Protein AF-A0A2T2VIZ7-F1 (afdb_monomer)

Secondary structure (DSSP, 8-state):
---GGGTTTHHHHHHHHHHHHHHH--SPPEEEEESTTSSHHHHHHHHHTSTTEEE-SS---TTSSEEE-TT--EEETTHHHHHHHHHHS---TT--EEEEE-GGGGG-HHHHHHHTTT--EEEEEE--HHHHHT-EETTEEEEESS-HHHHHHHHHHHHHHHTS-----S-HHHHHHHTT----S--SSTTTT---EEEEEE-PPPPTT-----TT---

Radius of gyration: 18.06 Å; Cα contacts (8 Å, |Δi|>4): 328; chains: 1; bounding box: 39×49×45 Å

Nearest PDB structures (foldseek):
  3t61-assembly1_B  TM=5.349E-01  e=2.678E-01  Sinorhizobium meliloti 1021
  3j96-assembly1_F  TM=3.221E-01  e=5.234E-02  Cricetulus griseus
  1e6c-assembly2_B  TM=4.510E-01  e=5.017E-01  Dickeya chrysanthemi
  3kyc-assembly1_A  TM=2.640E-01  e=7.785E-01  Homo sapiens
  6oa9-assembly1_C  TM=2.560E-01  e=6.449E-01  Saccharomyces cerevisiae

Structure (mmCIF, N/CA/C/O backbone):
data_AF-A0A2T2VIZ7-F1
#
_entry.id   AF-A0A2T2VIZ7-F1
#
loop_
_atom_site.group_PDB
_atom_site.id
_atom_site.type_symbol
_atom_site.label_atom_id
_atom_site.label_alt_id
_atom_site.label_comp_id
_atom_site.label_asym_id
_atom_site.label_entity_id
_atom_site.label_seq_id
_atom_site.pdbx_PDB_ins_code
_atom_site.Cartn_x
_atom_site.Cartn_y
_atom_site.Cartn_z
_atom_site.occupancy
_atom_site.B_iso_or_equiv
_atom_site.auth_seq_id
_atom_site.auth_comp_id
_atom_site.auth_asym_id
_atom_site.auth_atom_id
_atom_site.pdbx_PDB_model_num
ATOM 1 N N . MET A 1 1 ? 7.438 18.498 -0.704 1.00 41.41 1 MET A N 1
ATOM 2 C CA . MET A 1 1 ? 7.174 18.970 0.674 1.00 41.41 1 MET A CA 1
ATOM 3 C C . MET A 1 1 ? 5.695 18.794 0.991 1.00 41.41 1 MET A C 1
ATOM 5 O O . MET A 1 1 ? 4.892 18.870 0.068 1.00 41.41 1 MET A O 1
ATOM 9 N N . LEU A 1 2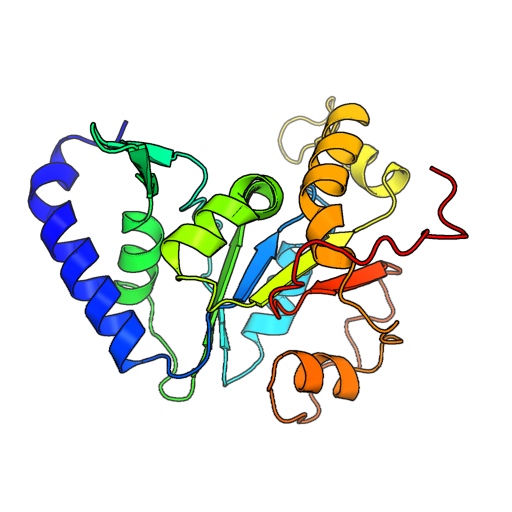 ? 5.326 18.519 2.248 1.00 55.56 2 LEU A N 1
ATOM 10 C CA . LEU A 1 2 ? 3.934 18.673 2.693 1.00 55.56 2 LEU A CA 1
ATOM 11 C C . LEU A 1 2 ? 3.575 20.158 2.563 1.00 55.56 2 LEU A C 1
ATOM 13 O O . LEU A 1 2 ? 4.373 21.004 2.964 1.00 55.56 2 LEU A O 1
ATOM 17 N N . LYS A 1 3 ? 2.431 20.480 1.951 1.00 63.69 3 LYS A N 1
ATOM 18 C CA . LYS A 1 3 ? 2.005 21.876 1.791 1.00 63.69 3 LYS A CA 1
ATOM 19 C C . LYS A 1 3 ? 1.816 22.496 3.184 1.00 63.69 3 LYS A C 1
ATOM 21 O O . LYS A 1 3 ? 1.246 21.841 4.056 1.00 63.69 3 LYS A O 1
ATOM 26 N N . ALA A 1 4 ? 2.310 23.719 3.392 1.00 62.53 4 ALA A N 1
ATOM 27 C CA . ALA A 1 4 ? 2.417 24.352 4.713 1.00 62.53 4 ALA A CA 1
ATOM 28 C C . ALA A 1 4 ? 1.096 24.347 5.507 1.00 62.53 4 ALA A C 1
ATOM 30 O O . ALA A 1 4 ? 1.106 24.070 6.701 1.00 62.53 4 ALA A O 1
ATOM 31 N N . TYR A 1 5 ? -0.039 24.505 4.821 1.00 65.94 5 TYR A N 1
ATOM 32 C CA . TYR A 1 5 ? -1.375 24.509 5.423 1.00 65.94 5 TYR A CA 1
ATOM 33 C C . TYR A 1 5 ? -1.809 23.182 6.066 1.00 65.94 5 TYR A C 1
ATOM 35 O O . TYR A 1 5 ? -2.719 23.173 6.886 1.00 65.94 5 TYR A O 1
ATOM 43 N N . LYS A 1 6 ? -1.197 22.042 5.709 1.00 63.22 6 LYS A N 1
ATOM 44 C CA . LYS A 1 6 ? -1.560 20.746 6.309 1.00 63.22 6 LYS A CA 1
ATOM 45 C C . LYS A 1 6 ? -0.887 20.513 7.656 1.00 63.22 6 LYS A C 1
ATOM 47 O O . LYS A 1 6 ? -1.424 19.760 8.458 1.00 63.22 6 LYS A O 1
ATOM 52 N N . LYS A 1 7 ? 0.263 21.151 7.908 1.00 69.69 7 LYS A N 1
ATOM 53 C CA . LYS A 1 7 ? 1.096 20.916 9.097 1.00 69.69 7 LYS A CA 1
ATOM 54 C C . LYS A 1 7 ? 0.336 20.941 10.434 1.00 69.69 7 LYS A C 1
ATOM 56 O O . LYS A 1 7 ? 0.536 19.995 11.189 1.00 69.69 7 LYS A O 1
ATOM 61 N N . PRO A 1 8 ? -0.545 21.919 10.721 1.00 76.19 8 PRO A N 1
ATOM 62 C CA . PRO A 1 8 ? -1.248 21.949 12.006 1.00 76.19 8 PRO A CA 1
ATOM 63 C C . PRO A 1 8 ? -2.279 20.819 12.165 1.00 76.19 8 PRO A C 1
ATOM 65 O O . PRO A 1 8 ? -2.510 20.350 13.273 1.00 76.19 8 PRO A O 1
ATOM 68 N N . PHE A 1 9 ? -2.864 20.329 11.069 1.00 80.44 9 PHE A N 1
ATOM 69 C CA . PHE A 1 9 ? -3.905 19.294 11.108 1.00 80.44 9 PHE A CA 1
ATOM 70 C C . PHE A 1 9 ? -3.362 17.866 10.993 1.00 80.44 9 PHE A C 1
ATOM 72 O O . PHE A 1 9 ? -4.069 16.919 11.325 1.00 80.44 9 PHE A O 1
ATOM 79 N N . LEU A 1 10 ? -2.114 17.688 10.551 1.00 82.06 10 LEU A N 1
ATOM 80 C CA . LEU A 1 10 ? -1.464 16.377 10.440 1.00 82.06 10 LEU A CA 1
ATOM 81 C C . LEU A 1 10 ? -1.571 15.507 11.702 1.00 82.06 10 LEU A C 1
ATOM 83 O O . LEU A 1 10 ? -1.993 14.360 11.556 1.00 82.06 10 LEU A O 1
ATOM 87 N N . PRO A 1 11 ? -1.245 15.986 12.920 1.00 86.69 11 PRO A N 1
ATOM 88 C CA . PRO A 1 11 ? -1.352 15.145 14.113 1.00 86.69 11 PRO A CA 1
ATOM 89 C C . PRO A 1 11 ? -2.796 14.701 14.373 1.00 86.69 11 PRO A C 1
ATOM 91 O O . PRO A 1 11 ? -3.028 13.560 14.768 1.00 86.69 11 PRO A O 1
ATOM 94 N N . LEU A 1 12 ? -3.776 15.564 14.082 1.00 89.25 12 LEU A N 1
ATOM 95 C CA . LEU A 1 12 ? -5.192 15.236 14.217 1.00 89.25 12 LEU A CA 1
ATOM 96 C C . LEU A 1 12 ? -5.615 14.168 13.200 1.00 89.25 12 LEU A C 1
ATOM 98 O O . LEU A 1 12 ? -6.246 13.185 13.579 1.00 89.25 12 LEU A O 1
ATOM 102 N N . ILE A 1 13 ? -5.214 14.325 11.933 1.00 89.44 13 ILE A N 1
ATOM 103 C CA . ILE A 1 13 ? -5.489 13.365 10.852 1.00 89.44 13 ILE A CA 1
ATOM 104 C C . ILE A 1 13 ? -4.892 11.999 11.185 1.00 89.44 13 ILE A C 1
ATOM 106 O O . ILE A 1 13 ? -5.572 10.987 11.043 1.00 89.44 13 ILE A O 1
ATOM 110 N N . VAL A 1 14 ? -3.639 11.962 11.645 1.00 90.44 14 VAL A N 1
ATOM 111 C CA . VAL A 1 14 ? -2.963 10.713 12.018 1.00 90.44 14 VAL A CA 1
ATOM 112 C C . VAL A 1 14 ? -3.668 10.057 13.203 1.00 90.44 14 VAL A C 1
ATOM 114 O O . VAL A 1 14 ? -3.984 8.872 13.140 1.00 90.44 14 VAL A O 1
ATOM 117 N N . LYS A 1 15 ? -3.991 10.824 14.251 1.00 92.56 15 LYS A N 1
ATOM 118 C CA . LYS A 1 15 ? -4.695 10.310 15.434 1.00 92.56 15 LYS A CA 1
ATOM 119 C C . LYS A 1 15 ? -6.077 9.755 15.082 1.00 92.56 15 LYS A C 1
ATOM 121 O O . LYS A 1 15 ? -6.437 8.668 15.525 1.00 92.56 15 LYS A O 1
ATOM 126 N N . TRP A 1 16 ? -6.855 10.491 14.292 1.00 91.88 16 TRP A N 1
ATOM 127 C CA . TRP A 1 16 ? -8.199 10.076 13.894 1.00 91.88 16 TRP A CA 1
ATOM 128 C C . TRP A 1 16 ? -8.164 8.894 12.935 1.00 91.88 16 TRP A C 1
ATOM 130 O O . TRP A 1 16 ? -8.894 7.932 13.145 1.00 91.88 16 TRP A O 1
ATOM 140 N N . GLY A 1 17 ? -7.298 8.921 11.924 1.00 92.56 17 GLY A N 1
ATOM 141 C CA . GLY A 1 17 ? -7.196 7.823 10.972 1.00 92.56 17 GLY A CA 1
ATOM 142 C C . GLY A 1 17 ? -6.679 6.539 11.609 1.00 92.56 17 GLY A C 1
ATOM 143 O O . GLY A 1 17 ? -7.211 5.480 11.302 1.00 92.56 17 GLY A O 1
ATOM 144 N N . SER A 1 18 ? -5.731 6.625 12.547 1.00 92.56 18 SER A N 1
ATOM 145 C CA . SER A 1 18 ? -5.280 5.462 13.322 1.00 92.56 18 SER A CA 1
ATOM 146 C C . SER A 1 18 ? -6.410 4.887 14.182 1.00 92.56 18 SER A C 1
ATOM 148 O O . SER A 1 18 ? -6.594 3.673 14.232 1.00 92.56 18 SER A O 1
ATOM 150 N N . LYS A 1 19 ? -7.246 5.746 14.784 1.00 93.19 19 LYS A N 1
ATOM 151 C CA . LYS A 1 19 ? -8.450 5.305 15.504 1.00 93.19 19 LYS A CA 1
ATOM 152 C C . LYS A 1 19 ? -9.470 4.639 14.573 1.00 93.19 19 LYS A C 1
ATOM 154 O O . LYS A 1 19 ? -10.072 3.642 14.954 1.00 93.19 19 LYS A O 1
ATOM 159 N N . VAL A 1 20 ? -9.669 5.172 13.366 1.00 92.62 20 VAL A N 1
ATOM 160 C CA . VAL A 1 20 ? -10.542 4.555 12.354 1.00 92.62 20 VAL A CA 1
ATOM 161 C C . VAL A 1 20 ? -9.996 3.193 11.937 1.00 92.62 20 VAL A C 1
ATOM 163 O O . VAL A 1 20 ? -10.761 2.237 11.914 1.00 92.62 20 VAL A O 1
ATOM 166 N N . GLU A 1 21 ? -8.695 3.083 11.659 1.00 93.75 21 GLU A N 1
ATOM 167 C CA . GLU A 1 21 ? -8.056 1.813 11.300 1.00 93.75 21 GLU A CA 1
ATOM 168 C C . GLU A 1 21 ? -8.266 0.759 12.394 1.00 93.75 21 GLU A C 1
ATOM 170 O O . GLU A 1 21 ? -8.773 -0.321 12.103 1.00 93.75 21 GLU A O 1
ATOM 175 N N . ALA A 1 22 ? -7.966 1.109 13.650 1.00 90.88 22 ALA A N 1
ATOM 176 C CA . ALA A 1 22 ? -8.087 0.208 14.795 1.00 90.88 22 ALA A CA 1
ATOM 177 C C . ALA A 1 22 ? -9.534 -0.215 15.099 1.00 90.88 22 ALA A C 1
ATOM 179 O O . ALA A 1 22 ? -9.763 -1.327 15.566 1.00 90.88 22 ALA A O 1
ATOM 180 N N . ASN A 1 23 ? -10.511 0.662 14.849 1.00 91.31 23 ASN A N 1
ATOM 181 C CA . ASN A 1 23 ? -11.919 0.370 15.118 1.00 91.31 23 ASN A CA 1
ATOM 182 C C . ASN A 1 23 ? -12.602 -0.396 13.979 1.00 91.31 23 ASN A C 1
ATOM 184 O O . ASN A 1 23 ? -13.520 -1.168 14.244 1.00 91.31 23 ASN A O 1
ATOM 188 N N . GLN A 1 24 ? -12.221 -0.137 12.724 1.00 91.00 24 GLN A N 1
ATOM 189 C CA . GLN A 1 24 ? -12.885 -0.729 11.559 1.00 91.00 24 GLN A CA 1
ATOM 190 C C . GLN A 1 24 ? -12.266 -2.066 11.150 1.00 91.00 24 GLN A C 1
ATOM 192 O O . GLN A 1 24 ? -12.989 -2.973 10.742 1.00 91.00 24 GLN A O 1
ATOM 197 N N . PHE A 1 25 ? -10.942 -2.210 11.246 1.00 93.12 25 PHE A N 1
ATOM 198 C CA . PHE A 1 25 ? -10.241 -3.378 10.722 1.00 93.12 25 PHE A CA 1
ATOM 199 C C . PHE A 1 25 ? -9.708 -4.252 11.854 1.00 93.12 25 PHE A C 1
ATOM 201 O O . PHE A 1 25 ? -8.852 -3.840 12.630 1.00 93.12 25 PHE A O 1
ATOM 208 N N . CYS A 1 26 ? -10.200 -5.487 11.927 1.00 90.69 26 CYS A N 1
ATOM 209 C CA . CYS A 1 26 ? -9.736 -6.483 12.892 1.00 90.69 26 CYS A CA 1
ATOM 210 C C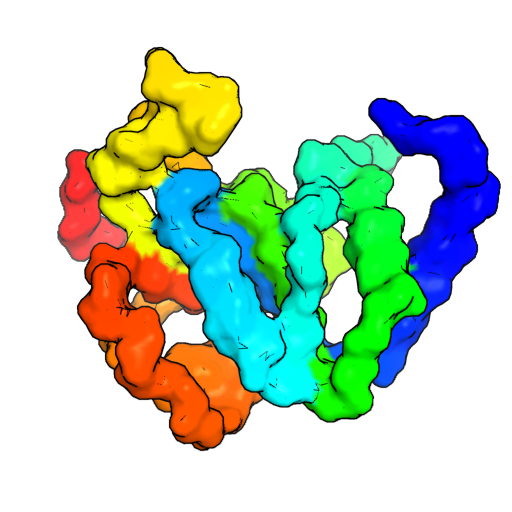 . CYS A 1 26 ? -8.657 -7.413 12.322 1.00 90.69 26 CYS A C 1
ATOM 212 O O . CYS A 1 26 ? -7.941 -8.063 13.083 1.00 90.69 26 CYS A O 1
ATOM 214 N N . ASP A 1 27 ? -8.527 -7.479 10.995 1.00 91.00 27 ASP A N 1
ATOM 215 C CA . ASP A 1 27 ? -7.558 -8.334 10.326 1.00 91.00 27 ASP A CA 1
ATOM 216 C C . ASP A 1 27 ? -6.315 -7.534 9.880 1.00 91.00 27 ASP A C 1
ATOM 218 O O . ASP A 1 27 ? -6.428 -6.352 9.542 1.00 91.00 27 ASP A O 1
ATOM 222 N N . PRO A 1 28 ? -5.125 -8.164 9.789 1.00 89.56 28 PRO A N 1
ATOM 223 C CA . PRO A 1 28 ? -3.893 -7.461 9.426 1.00 89.56 28 PRO A CA 1
ATOM 224 C C . PRO A 1 28 ? -3.985 -6.787 8.045 1.00 89.56 28 PRO A C 1
ATOM 226 O O . PRO A 1 28 ? -4.486 -7.413 7.102 1.00 89.56 28 PRO A O 1
ATOM 229 N N . PRO A 1 29 ? -3.463 -5.566 7.859 1.00 93.94 29 PRO A N 1
ATOM 230 C CA . PRO A 1 29 ? -3.517 -4.884 6.572 1.00 93.94 29 PRO A CA 1
ATOM 231 C C . PRO A 1 29 ? -2.757 -5.654 5.486 1.00 93.94 29 PRO A C 1
ATOM 233 O O . PRO A 1 29 ? -1.773 -6.352 5.750 1.00 93.94 29 PRO A O 1
ATOM 236 N N . VAL A 1 30 ? -3.220 -5.523 4.245 1.00 93.38 30 VAL A N 1
ATOM 237 C CA . VAL A 1 30 ? -2.578 -6.074 3.047 1.00 93.38 30 VAL A CA 1
ATOM 238 C C . VAL A 1 30 ? -1.912 -4.956 2.265 1.00 93.38 30 VAL A C 1
ATOM 240 O O . VAL A 1 30 ? -2.566 -4.010 1.827 1.00 93.38 30 VAL A O 1
ATOM 243 N N . PHE A 1 31 ? -0.622 -5.118 2.005 1.00 94.44 31 PHE A N 1
ATOM 244 C CA . PHE A 1 31 ? 0.128 -4.254 1.107 1.00 94.44 31 PHE A CA 1
ATOM 245 C C . PHE A 1 31 ? 0.415 -4.984 -0.195 1.00 94.44 31 PHE A C 1
ATOM 247 O O . PHE A 1 31 ? 0.904 -6.114 -0.204 1.00 94.44 31 PHE A O 1
ATOM 254 N N . ILE A 1 32 ? 0.112 -4.329 -1.309 1.00 93.38 32 ILE A N 1
ATOM 255 C CA . ILE A 1 32 ? 0.446 -4.820 -2.643 1.00 93.38 32 ILE A CA 1
ATOM 256 C C . ILE A 1 32 ? 1.642 -4.026 -3.147 1.00 93.38 32 ILE A C 1
ATOM 258 O O . ILE A 1 32 ? 1.601 -2.791 -3.173 1.00 93.38 32 ILE A O 1
ATOM 262 N N . GLY A 1 33 ? 2.676 -4.732 -3.594 1.00 93.19 33 GLY A N 1
ATOM 263 C CA . GLY A 1 33 ? 3.859 -4.147 -4.212 1.00 93.19 33 GLY A CA 1
ATOM 264 C C . GLY A 1 33 ? 4.379 -4.989 -5.371 1.00 93.19 33 GLY A C 1
ATOM 265 O O . GLY A 1 33 ? 3.919 -6.101 -5.627 1.00 93.19 33 GLY A O 1
ATOM 266 N N . GLY A 1 34 ? 5.334 -4.430 -6.100 1.00 91.44 34 GLY A N 1
ATOM 267 C CA . GLY A 1 34 ? 6.023 -5.083 -7.207 1.00 91.44 34 GLY A CA 1
ATOM 268 C C . GLY A 1 34 ? 6.528 -4.048 -8.198 1.00 91.44 34 GLY A C 1
ATOM 269 O O . GLY A 1 34 ? 6.431 -2.840 -7.967 1.00 91.44 34 GLY A O 1
ATOM 270 N N . CYS A 1 35 ? 7.025 -4.493 -9.345 1.00 91.81 35 CYS A N 1
ATOM 271 C CA . CYS A 1 35 ? 7.407 -3.540 -10.377 1.00 91.81 35 CYS A CA 1
ATOM 272 C C . CYS A 1 35 ? 6.161 -2.872 -10.988 1.00 91.81 35 CYS A C 1
ATOM 274 O O . CYS A 1 35 ? 5.125 -3.514 -11.208 1.00 91.81 35 CYS A O 1
ATOM 276 N N . GLY A 1 36 ? 6.254 -1.575 -11.294 1.00 88.38 36 GLY A N 1
ATOM 277 C CA . GLY A 1 36 ? 5.212 -0.879 -12.049 1.00 88.38 36 GLY A CA 1
ATOM 278 C C . GLY A 1 36 ? 4.888 -1.619 -13.353 1.00 88.38 36 GLY A C 1
ATOM 279 O O . GLY A 1 36 ? 5.764 -2.231 -13.947 1.00 88.38 36 GLY A O 1
ATOM 280 N N . ARG A 1 37 ? 3.627 -1.563 -13.804 1.00 88.38 37 ARG A N 1
ATOM 281 C CA . ARG A 1 37 ? 3.126 -2.263 -15.015 1.00 88.38 37 ARG A CA 1
ATOM 282 C C . ARG A 1 37 ? 3.020 -3.793 -14.915 1.00 88.38 37 ARG A C 1
ATOM 284 O O . ARG A 1 37 ? 2.550 -4.423 -15.855 1.00 88.38 37 ARG A O 1
ATOM 291 N N . SER A 1 38 ? 3.294 -4.381 -13.752 1.00 87.31 38 SER A N 1
ATOM 292 C CA . SER A 1 38 ? 3.107 -5.826 -13.518 1.00 87.31 38 SER A CA 1
ATOM 293 C C . SER A 1 38 ? 1.649 -6.253 -13.283 1.00 87.31 38 SER A C 1
ATOM 295 O O . SER A 1 38 ? 1.398 -7.424 -13.041 1.00 87.31 38 SER A O 1
ATOM 297 N N . GLY A 1 39 ? 0.677 -5.332 -13.345 1.00 86.56 39 GLY A N 1
ATOM 298 C CA . GLY A 1 39 ? -0.745 -5.629 -13.098 1.00 86.56 39 GLY A CA 1
ATOM 299 C C . GLY A 1 39 ? -1.234 -5.328 -11.675 1.00 86.56 39 GLY A C 1
ATOM 300 O O . GLY A 1 39 ? -2.289 -5.808 -11.273 1.00 86.56 39 GLY A O 1
ATOM 301 N N . THR A 1 40 ? -0.511 -4.506 -10.908 1.00 89.25 40 THR A N 1
ATOM 302 C CA . THR A 1 40 ? -0.876 -4.149 -9.522 1.00 89.25 40 THR A CA 1
ATOM 303 C C . THR A 1 40 ? -2.268 -3.505 -9.404 1.00 89.25 40 THR A C 1
ATOM 305 O O . THR A 1 40 ? -2.985 -3.759 -8.443 1.00 89.25 40 THR A O 1
ATOM 308 N N . THR A 1 41 ? -2.686 -2.693 -10.381 1.00 90.25 41 THR A N 1
ATOM 309 C CA . THR A 1 41 ? -4.028 -2.078 -10.411 1.00 90.25 41 THR A CA 1
ATOM 310 C C . THR A 1 41 ? -5.133 -3.089 -10.721 1.00 90.25 41 THR A C 1
ATOM 312 O O . THR A 1 41 ? -6.203 -3.015 -10.123 1.00 90.25 41 THR A O 1
ATOM 315 N N . LEU A 1 42 ? -4.874 -4.057 -11.609 1.00 90.12 42 LEU A N 1
ATOM 316 C CA . LEU A 1 42 ? -5.821 -5.141 -11.885 1.00 90.12 42 LEU A CA 1
ATOM 317 C C . LEU A 1 42 ? -6.040 -5.981 -10.623 1.00 90.12 42 LEU A C 1
ATOM 319 O O . LEU A 1 42 ? -7.176 -6.236 -10.238 1.00 90.12 42 LEU A O 1
ATOM 323 N N . LEU A 1 43 ? -4.952 -6.331 -9.934 1.00 88.12 43 LEU A N 1
ATOM 324 C CA . LEU A 1 43 ? -5.017 -7.057 -8.670 1.00 88.12 43 LEU A CA 1
ATOM 325 C C . LEU A 1 43 ? -5.801 -6.288 -7.596 1.00 88.12 43 LEU A C 1
ATOM 327 O O . LEU A 1 43 ? -6.655 -6.870 -6.931 1.00 88.12 43 LEU A O 1
ATOM 331 N N . LEU A 1 44 ? -5.553 -4.980 -7.460 1.00 91.19 44 LEU A N 1
ATOM 332 C CA . LEU A 1 44 ? -6.325 -4.124 -6.557 1.00 91.19 44 LEU A CA 1
ATOM 333 C C . LEU A 1 44 ? -7.822 -4.153 -6.898 1.00 91.19 44 LEU A C 1
ATOM 335 O O . LEU A 1 44 ? -8.635 -4.253 -5.989 1.00 91.19 44 LEU A O 1
ATOM 339 N N . SER A 1 45 ? -8.175 -4.117 -8.187 1.00 91.19 45 SER A N 1
ATOM 340 C CA . SER A 1 45 ? -9.573 -4.133 -8.652 1.00 91.19 45 SER A CA 1
ATOM 341 C C . SER A 1 45 ? -10.282 -5.454 -8.326 1.00 91.19 45 SER A C 1
ATOM 343 O O . SER A 1 45 ? -11.461 -5.471 -7.980 1.00 91.19 45 SER A O 1
ATOM 345 N N . ILE A 1 46 ? -9.559 -6.576 -8.397 1.00 89.50 46 ILE A N 1
ATOM 346 C CA . ILE A 1 46 ? -10.078 -7.890 -7.990 1.00 89.50 46 ILE A CA 1
ATOM 347 C C . ILE A 1 46 ? -10.303 -7.926 -6.472 1.00 89.50 46 ILE A C 1
ATOM 349 O O . ILE A 1 46 ? -11.335 -8.406 -6.008 1.00 89.50 46 ILE A O 1
ATOM 353 N N . LEU A 1 47 ? -9.352 -7.406 -5.692 1.00 88.81 47 LEU A N 1
ATOM 354 C CA . LEU A 1 47 ? -9.450 -7.364 -4.231 1.00 88.81 47 LEU A CA 1
ATOM 355 C C . LEU A 1 47 ? -10.539 -6.410 -3.738 1.00 88.81 47 LEU A C 1
ATOM 357 O O . LEU A 1 47 ? -11.236 -6.742 -2.784 1.00 88.81 47 LEU A O 1
ATOM 361 N N . SER A 1 48 ? -10.730 -5.268 -4.401 1.00 91.06 48 SER A N 1
ATOM 362 C CA . SER A 1 48 ? -11.760 -4.287 -4.039 1.00 91.06 48 SER A CA 1
ATOM 363 C C . SER A 1 48 ? -13.184 -4.802 -4.236 1.00 91.06 48 SER A C 1
ATOM 365 O O . SER A 1 48 ? -14.108 -4.270 -3.636 1.00 91.06 48 SER A O 1
ATOM 367 N N . ALA A 1 49 ? -13.379 -5.831 -5.068 1.00 91.19 49 ALA A N 1
ATOM 368 C CA . ALA A 1 49 ? -14.678 -6.482 -5.224 1.00 91.19 49 ALA A CA 1
ATOM 369 C C . ALA A 1 49 ? -15.055 -7.349 -4.006 1.00 91.19 49 ALA A C 1
ATOM 371 O O . ALA A 1 49 ? -16.202 -7.776 -3.877 1.00 91.19 49 ALA A O 1
ATOM 372 N N . HIS A 1 50 ? -14.103 -7.641 -3.115 1.00 89.50 50 HIS A N 1
ATOM 373 C CA . HIS A 1 50 ? -14.352 -8.466 -1.945 1.00 89.50 50 HIS A CA 1
ATOM 374 C C . HIS A 1 50 ? -14.929 -7.638 -0.789 1.00 89.50 50 HIS A C 1
ATOM 376 O O . HIS A 1 50 ? -14.282 -6.726 -0.287 1.00 89.50 50 HIS A O 1
ATOM 382 N N . LYS A 1 51 ? -16.111 -8.023 -0.294 1.00 90.62 51 LYS A N 1
ATOM 383 C CA . LYS A 1 51 ? -16.842 -7.317 0.778 1.00 90.62 51 LYS A CA 1
ATOM 384 C C . LYS A 1 51 ? -16.056 -7.108 2.084 1.00 90.62 51 LYS A C 1
ATOM 386 O O . LYS A 1 51 ? -16.267 -6.113 2.768 1.00 90.62 51 LYS A O 1
ATOM 391 N N . ASP A 1 52 ? -15.144 -8.026 2.407 1.00 92.12 52 ASP A N 1
ATOM 392 C CA . ASP A 1 52 ? -14.349 -7.968 3.6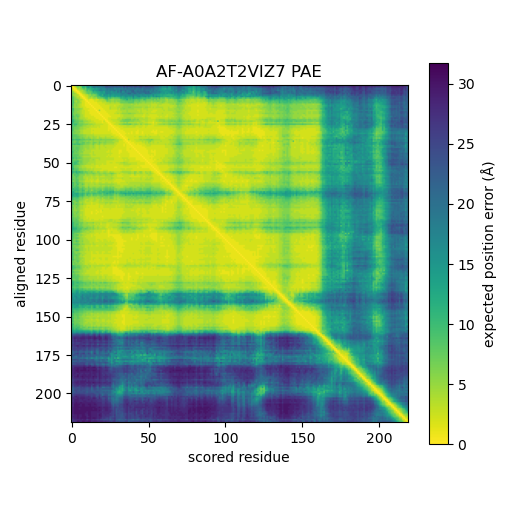42 1.00 92.12 52 ASP A CA 1
ATOM 393 C C . ASP A 1 52 ? -13.079 -7.104 3.492 1.00 92.12 52 ASP A C 1
ATOM 395 O O . ASP A 1 52 ? -12.340 -6.934 4.463 1.00 92.12 52 ASP A O 1
ATOM 399 N N . ILE A 1 53 ? -12.797 -6.565 2.298 1.00 92.38 53 ILE A N 1
ATOM 400 C CA . ILE A 1 53 ? -11.585 -5.789 2.018 1.00 92.38 53 ILE A CA 1
ATOM 401 C C . ILE A 1 53 ? -11.954 -4.361 1.640 1.00 92.38 53 ILE A C 1
ATOM 403 O O . ILE A 1 53 ? -12.643 -4.113 0.654 1.00 92.38 53 ILE A O 1
ATOM 407 N N . PHE A 1 54 ? -11.401 -3.407 2.376 1.00 95.69 54 PHE A N 1
ATOM 408 C CA . PHE A 1 54 ? -11.382 -2.019 1.953 1.00 95.69 54 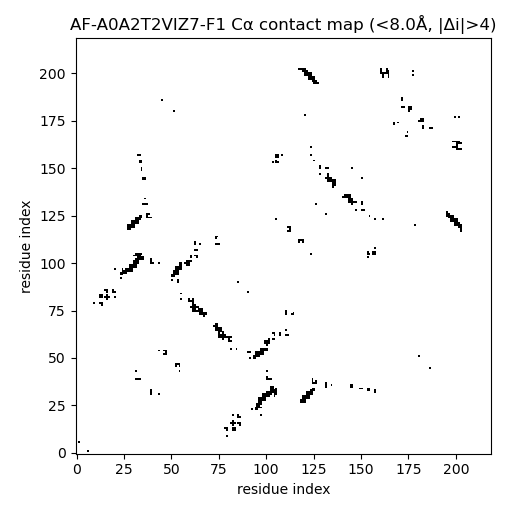PHE A CA 1
ATOM 409 C C . PHE A 1 54 ? -10.085 -1.736 1.192 1.00 95.69 54 PHE A C 1
ATOM 411 O O . PHE A 1 54 ? -9.006 -1.661 1.777 1.00 95.69 54 PHE A O 1
ATOM 418 N N . ALA A 1 55 ? -10.191 -1.589 -0.125 1.00 94.81 55 ALA A N 1
ATOM 419 C CA . ALA A 1 55 ? -9.075 -1.242 -0.993 1.00 94.81 55 ALA A CA 1
ATOM 420 C C . ALA A 1 55 ? -8.965 0.280 -1.157 1.00 94.81 55 ALA A C 1
ATOM 422 O O . ALA A 1 55 ? -9.883 0.928 -1.661 1.00 94.81 55 ALA A O 1
ATOM 423 N N . CYS A 1 56 ? -7.821 0.854 -0.783 1.00 94.00 56 CYS A N 1
ATOM 424 C CA . CYS A 1 56 ? -7.546 2.271 -0.991 1.00 94.00 56 CYS A CA 1
ATOM 425 C C . CYS A 1 56 ? -7.596 2.607 -2.497 1.00 94.00 56 CYS A C 1
ATOM 427 O O . CYS A 1 56 ? -6.854 2.009 -3.279 1.00 94.00 56 CYS A O 1
ATOM 429 N N . PRO A 1 57 ? -8.417 3.585 -2.926 1.00 85.12 57 PRO A N 1
ATOM 430 C CA . PRO A 1 57 ? -8.716 3.802 -4.345 1.00 85.12 57 PRO A CA 1
ATOM 431 C C . PRO A 1 57 ? -7.553 4.408 -5.146 1.00 85.12 57 PRO A C 1
ATOM 433 O O . PRO A 1 57 ? -7.554 4.376 -6.375 1.00 85.12 57 PRO A O 1
ATOM 436 N N . LYS A 1 58 ? -6.559 4.994 -4.471 1.00 89.56 58 LYS A N 1
ATOM 437 C CA . LYS A 1 58 ? -5.405 5.661 -5.090 1.00 89.56 58 LYS A CA 1
ATOM 438 C C . LYS A 1 58 ? -4.105 5.040 -4.598 1.00 89.56 58 LYS A C 1
ATOM 440 O O . LYS A 1 58 ? -4.043 4.542 -3.481 1.00 89.56 58 LYS A O 1
ATOM 445 N N . GLU A 1 59 ? -3.055 5.147 -5.409 1.00 92.19 59 GLU A N 1
ATOM 446 C CA . GLU A 1 59 ? -1.689 4.863 -4.959 1.00 92.19 59 GLU A CA 1
ATOM 447 C C . GLU A 1 59 ? -1.258 5.953 -3.977 1.00 92.19 59 GLU A C 1
ATOM 449 O O . GLU A 1 59 ? -1.096 7.121 -4.350 1.00 92.19 59 GLU A O 1
ATOM 454 N N . LEU A 1 60 ? -1.121 5.595 -2.703 1.00 93.12 60 LEU A N 1
ATOM 455 C CA . LEU A 1 60 ? -0.867 6.581 -1.656 1.00 93.12 60 LEU A CA 1
ATOM 456 C C . LEU A 1 60 ? 0.632 6.851 -1.518 1.00 93.12 60 LEU A C 1
ATOM 458 O O . LEU A 1 60 ? 1.042 7.995 -1.271 1.00 93.12 60 LEU A O 1
ATOM 462 N N . GLY A 1 61 ? 1.452 5.818 -1.731 1.00 92.44 61 GLY A N 1
ATOM 463 C CA . GLY A 1 61 ? 2.896 5.869 -1.534 1.00 92.44 61 GLY A CA 1
ATOM 464 C C . GLY A 1 61 ? 3.241 6.306 -0.113 1.00 92.44 61 GLY A C 1
ATOM 465 O O . GLY A 1 61 ? 4.094 7.182 0.063 1.00 92.44 61 GLY A O 1
ATOM 466 N N . ALA A 1 62 ? 2.523 5.761 0.876 1.00 92.12 62 ALA A N 1
ATOM 467 C CA . ALA A 1 62 ? 2.646 6.132 2.287 1.00 92.12 62 ALA A CA 1
ATOM 468 C C . ALA A 1 62 ? 4.082 5.938 2.805 1.00 92.12 62 ALA A C 1
ATOM 470 O O . ALA A 1 62 ? 4.588 6.776 3.550 1.00 92.12 62 ALA A O 1
ATOM 471 N N . PHE A 1 63 ? 4.763 4.902 2.311 1.00 93.75 63 PHE A N 1
ATOM 472 C CA . PHE A 1 63 ? 6.125 4.533 2.699 1.00 93.75 63 PHE A CA 1
ATOM 473 C C . PHE A 1 63 ? 7.218 5.081 1.770 1.00 93.75 63 PHE A C 1
ATOM 475 O O . PHE A 1 63 ? 8.395 4.941 2.065 1.00 93.75 63 PHE A O 1
ATOM 482 N N . ASN A 1 64 ? 6.872 5.799 0.692 1.00 92.56 64 ASN A N 1
ATOM 483 C CA . ASN A 1 64 ? 7.863 6.294 -0.283 1.00 92.56 64 ASN A CA 1
ATOM 484 C C . ASN A 1 64 ? 8.843 7.329 0.291 1.00 92.56 64 ASN A C 1
ATOM 486 O O . ASN A 1 64 ? 9.796 7.721 -0.382 1.00 92.56 64 ASN A O 1
ATOM 490 N N . LYS A 1 65 ? 8.561 7.863 1.482 1.00 90.94 65 LYS A N 1
ATOM 491 C CA . LYS A 1 65 ? 9.468 8.752 2.198 1.00 90.94 65 LYS A CA 1
ATOM 492 C C . LYS A 1 65 ? 9.463 8.383 3.675 1.00 90.94 65 LYS A C 1
ATOM 494 O O . LYS A 1 65 ? 8.461 8.612 4.352 1.00 90.94 65 LYS A O 1
ATOM 499 N N . ILE A 1 66 ? 10.596 7.870 4.132 1.00 91.62 66 ILE A N 1
ATOM 500 C CA . ILE A 1 66 ? 10.859 7.495 5.518 1.00 91.62 66 ILE A CA 1
ATOM 501 C C . ILE A 1 66 ? 11.772 8.548 6.142 1.00 91.62 66 ILE A C 1
ATOM 503 O O . ILE A 1 66 ? 12.691 9.036 5.481 1.00 91.62 66 ILE A O 1
ATOM 507 N N . GLU A 1 67 ? 11.489 8.924 7.383 1.00 88.81 67 GLU A N 1
ATOM 508 C CA . GLU A 1 67 ? 12.340 9.786 8.203 1.00 88.81 67 GLU A CA 1
ATOM 509 C C . GLU A 1 67 ? 12.764 8.988 9.436 1.00 88.81 67 GLU A C 1
ATOM 511 O O . GLU A 1 67 ? 11.947 8.280 10.023 1.00 88.81 67 GLU A O 1
ATOM 516 N N . ALA A 1 68 ? 14.051 9.047 9.765 1.00 88.56 68 ALA A N 1
ATOM 517 C CA . ALA A 1 68 ? 14.581 8.490 10.999 1.00 88.56 68 ALA A CA 1
ATOM 518 C C . ALA A 1 68 ? 14.646 9.613 12.035 1.00 88.56 68 ALA A C 1
ATOM 520 O O . ALA A 1 68 ? 15.058 10.725 11.694 1.00 88.56 68 ALA A O 1
ATOM 521 N N . ASP A 1 69 ? 14.201 9.338 13.256 1.00 86.81 69 ASP A N 1
ATOM 522 C CA . ASP A 1 69 ? 14.440 10.234 14.384 1.00 86.81 69 ASP A CA 1
ATOM 523 C C . ASP A 1 69 ? 15.876 10.084 14.924 1.00 86.81 69 ASP A C 1
ATOM 525 O O . ASP A 1 69 ? 16.665 9.270 14.437 1.00 86.81 69 ASP A O 1
ATOM 529 N N . GLU A 1 70 ? 16.215 10.886 15.934 1.00 86.38 70 GLU A N 1
ATOM 530 C CA . GLU A 1 70 ? 17.525 10.868 16.604 1.00 86.38 70 GLU A CA 1
ATOM 531 C C . GLU A 1 70 ? 17.849 9.502 17.238 1.00 86.38 70 GLU A C 1
ATOM 533 O O . GLU A 1 70 ? 19.016 9.144 17.370 1.00 86.38 70 GLU A O 1
ATOM 538 N N . ASN A 1 71 ? 16.823 8.706 17.555 1.00 84.31 71 ASN A N 1
ATOM 539 C CA . ASN A 1 71 ? 16.939 7.365 18.129 1.00 84.31 71 ASN A CA 1
ATOM 540 C C . ASN A 1 71 ? 16.974 6.258 17.055 1.00 84.31 71 ASN A C 1
ATOM 542 O O . ASN A 1 71 ? 16.982 5.071 17.383 1.00 84.31 71 ASN A O 1
ATOM 546 N N . GLY A 1 72 ? 16.968 6.620 15.767 1.00 82.62 72 GLY A N 1
ATOM 547 C CA . GLY A 1 72 ? 16.960 5.685 14.642 1.00 82.62 72 GLY A CA 1
ATOM 548 C C . GLY A 1 72 ? 15.592 5.068 14.325 1.00 82.62 72 GLY A C 1
ATOM 549 O O . GLY A 1 72 ? 15.506 4.193 13.457 1.00 82.62 72 GLY A O 1
ATOM 550 N N . TYR A 1 73 ? 14.509 5.511 14.969 1.00 83.62 73 TYR A N 1
ATOM 551 C CA . TYR A 1 73 ? 13.156 5.040 14.693 1.00 83.62 73 TYR A CA 1
ATOM 552 C C . TYR A 1 73 ? 12.661 5.573 13.347 1.00 83.62 73 TYR A C 1
ATOM 554 O O . TYR A 1 73 ? 12.589 6.777 13.093 1.00 83.62 73 TYR A O 1
ATOM 562 N N . ARG A 1 74 ? 12.311 4.644 12.456 1.00 86.44 74 ARG A N 1
ATOM 563 C CA . ARG A 1 74 ? 11.938 4.927 11.068 1.00 86.44 74 ARG A CA 1
ATOM 564 C C . ARG A 1 74 ? 10.433 5.115 10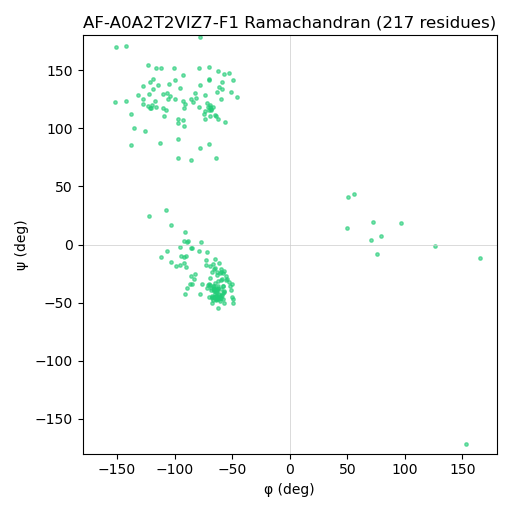.952 1.00 86.44 74 ARG A C 1
ATOM 566 O O . ARG A 1 74 ? 9.669 4.174 11.159 1.00 86.44 74 ARG A O 1
ATOM 573 N N . THR A 1 75 ? 10.000 6.310 10.555 1.00 88.06 75 THR A N 1
ATOM 574 C CA . THR A 1 75 ? 8.579 6.638 10.393 1.00 88.06 75 THR A CA 1
ATOM 575 C C . THR A 1 75 ? 8.230 7.089 8.972 1.00 88.06 75 THR A C 1
ATOM 577 O O . THR A 1 75 ? 8.976 7.841 8.336 1.00 88.06 75 THR A O 1
ATOM 580 N N . PRO A 1 76 ? 7.079 6.652 8.430 1.00 91.75 76 PRO A N 1
ATOM 581 C CA . PRO A 1 76 ? 6.603 7.110 7.132 1.00 91.75 76 PRO A CA 1
ATOM 582 C C . PRO A 1 76 ? 6.076 8.549 7.196 1.00 91.75 76 PRO A C 1
ATOM 584 O O . PRO A 1 76 ? 5.016 8.823 7.759 1.00 91.75 76 PRO A O 1
ATOM 587 N N . LYS A 1 77 ? 6.748 9.479 6.505 1.00 89.56 77 LYS A N 1
ATOM 588 C CA . LYS A 1 77 ? 6.338 10.897 6.442 1.00 89.56 77 LYS A CA 1
ATOM 589 C C . LYS A 1 77 ? 4.969 11.092 5.781 1.00 89.56 77 LYS A C 1
ATOM 591 O O . LYS A 1 77 ? 4.314 12.108 5.992 1.00 89.56 77 LYS A O 1
ATOM 596 N N . ARG A 1 78 ? 4.576 10.166 4.898 1.00 90.50 78 ARG A N 1
ATOM 597 C CA . ARG A 1 78 ? 3.357 10.258 4.077 1.00 90.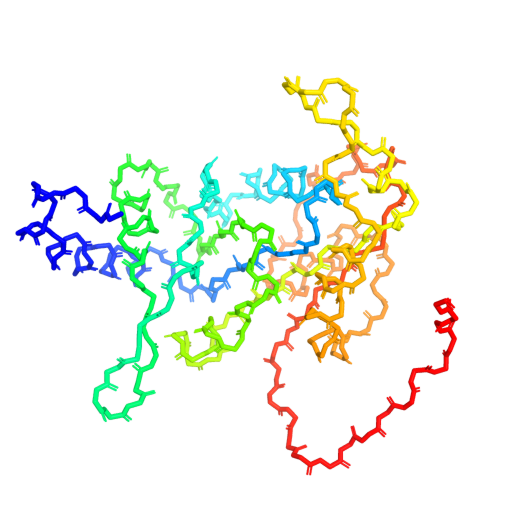50 78 ARG A CA 1
ATOM 598 C C . ARG A 1 78 ? 2.216 9.379 4.581 1.00 90.50 78 ARG A C 1
ATOM 600 O O . ARG A 1 78 ? 1.274 9.112 3.830 1.00 90.50 78 ARG A O 1
ATOM 607 N N . ILE A 1 79 ? 2.287 8.922 5.829 1.00 91.69 79 ILE A N 1
ATOM 608 C CA . ILE A 1 79 ? 1.227 8.106 6.427 1.00 91.69 79 ILE A CA 1
ATOM 609 C C . ILE A 1 79 ? -0.101 8.860 6.532 1.00 91.69 79 ILE A C 1
ATOM 611 O O . ILE A 1 79 ? -1.171 8.260 6.473 1.00 91.69 79 ILE A O 1
ATOM 615 N N . ASP A 1 80 ? -0.041 10.195 6.555 1.00 89.94 80 ASP A N 1
ATOM 616 C CA . ASP A 1 80 ? -1.204 11.072 6.458 1.00 89.94 80 ASP A CA 1
ATOM 617 C C . ASP A 1 80 ? -2.078 10.744 5.246 1.00 89.94 80 ASP A C 1
ATOM 619 O O . ASP A 1 80 ? -3.293 10.881 5.325 1.00 89.94 80 ASP A O 1
ATOM 623 N N . ARG A 1 81 ? -1.500 10.271 4.135 1.00 92.56 81 ARG A N 1
ATOM 624 C CA . ARG A 1 81 ? -2.261 9.895 2.936 1.00 92.56 81 ARG A CA 1
ATOM 625 C C . ARG A 1 81 ? -3.116 8.654 3.155 1.00 92.56 81 ARG A C 1
ATOM 627 O O . ARG A 1 81 ? -4.243 8.629 2.666 1.00 92.56 81 ARG A O 1
ATOM 634 N N . LEU A 1 82 ? -2.593 7.666 3.885 1.00 94.12 82 LEU A N 1
ATOM 635 C CA . LEU A 1 82 ? -3.334 6.466 4.278 1.00 94.12 82 LEU A CA 1
ATOM 636 C C . LEU A 1 82 ? -4.508 6.853 5.165 1.00 94.12 82 LEU A C 1
ATOM 638 O O . LEU A 1 82 ? -5.657 6.602 4.821 1.00 94.12 82 LEU A O 1
ATOM 642 N N . TYR A 1 83 ? -4.223 7.580 6.237 1.00 94.12 83 TYR A N 1
ATOM 643 C CA . TYR A 1 83 ? -5.234 7.998 7.198 1.00 94.12 83 TYR A CA 1
ATOM 644 C C . TYR A 1 83 ? -6.260 8.970 6.623 1.00 94.12 83 TYR A C 1
ATOM 646 O O . TYR A 1 83 ? -7.452 8.818 6.872 1.00 94.12 83 TYR A O 1
ATOM 654 N N . THR A 1 84 ? -5.840 9.900 5.765 1.00 92.31 84 THR A N 1
ATOM 655 C CA . THR A 1 84 ? -6.775 10.745 5.013 1.00 92.31 84 THR A CA 1
ATOM 656 C C . THR A 1 84 ? -7.694 9.876 4.159 1.00 92.31 84 THR A C 1
ATOM 658 O O . THR A 1 84 ? -8.895 10.111 4.157 1.00 92.31 84 THR A O 1
ATOM 661 N N . SER A 1 85 ? -7.164 8.850 3.479 1.00 93.00 85 SER A N 1
ATOM 662 C CA . SER A 1 85 ? -7.972 7.915 2.688 1.00 93.00 85 SER A CA 1
ATOM 663 C C . SER A 1 85 ? -9.011 7.183 3.543 1.00 93.00 85 SER A C 1
ATOM 665 O O . SER A 1 85 ? -10.131 7.004 3.081 1.00 93.00 85 SER A O 1
ATOM 667 N N . LEU A 1 86 ? -8.686 6.802 4.780 1.00 93.31 86 LEU A N 1
ATOM 668 C CA . LEU A 1 86 ? -9.652 6.161 5.684 1.00 93.31 86 LEU A CA 1
ATOM 669 C C . LEU A 1 86 ? -10.748 7.117 6.167 1.00 93.31 86 LEU A C 1
ATOM 671 O O . LEU A 1 86 ? -11.878 6.695 6.372 1.00 93.31 86 LEU A O 1
ATOM 675 N N . ILE A 1 87 ? -10.415 8.395 6.354 1.00 92.00 87 ILE A N 1
ATOM 676 C CA . ILE A 1 87 ? -11.359 9.402 6.855 1.00 92.00 87 ILE A CA 1
ATOM 677 C C . ILE A 1 87 ? -12.319 9.866 5.754 1.00 92.00 87 ILE A C 1
ATOM 679 O O . ILE A 1 87 ? -13.503 10.053 6.016 1.00 92.00 87 ILE A O 1
ATOM 683 N N . ILE A 1 88 ? -11.819 10.093 4.533 1.00 91.31 88 ILE A N 1
ATOM 684 C CA . ILE A 1 88 ? -12.623 10.701 3.458 1.00 91.31 88 ILE A CA 1
ATOM 685 C C . ILE A 1 88 ? -13.446 9.687 2.666 1.00 91.31 88 ILE A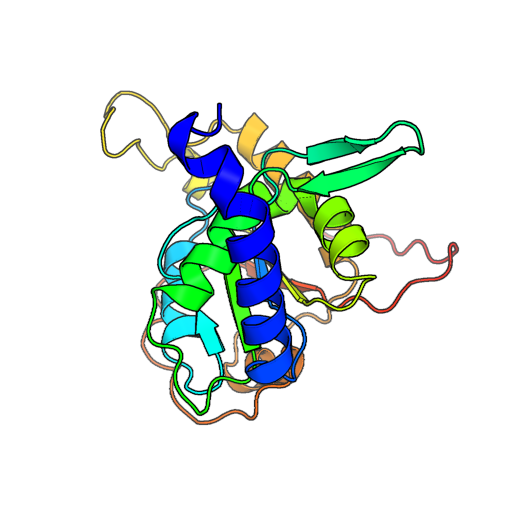 C 1
ATOM 687 O O . ILE A 1 88 ? -14.437 10.067 2.048 1.00 91.31 88 ILE A O 1
ATOM 691 N N . ASN A 1 89 ? -13.005 8.428 2.601 1.00 91.06 89 ASN A N 1
ATOM 692 C CA . ASN A 1 89 ? -13.690 7.418 1.806 1.00 91.06 89 ASN A CA 1
ATOM 693 C C . ASN A 1 89 ? -14.703 6.670 2.666 1.00 91.06 89 ASN A C 1
ATOM 695 O O . ASN A 1 89 ? -14.470 6.388 3.839 1.00 91.06 89 ASN A O 1
ATOM 699 N N . GLN A 1 90 ? -15.813 6.286 2.047 1.00 89.62 90 GLN A N 1
ATOM 700 C CA . GLN A 1 90 ? -16.805 5.448 2.695 1.00 89.62 90 GLN A CA 1
ATOM 701 C C . GLN A 1 90 ? -16.276 4.012 2.806 1.00 89.62 90 GLN A C 1
ATOM 703 O O . GLN A 1 90 ? -16.167 3.297 1.810 1.00 89.62 90 GLN A O 1
ATOM 708 N N . ILE A 1 91 ? -15.937 3.595 4.025 1.00 91.50 91 ILE A N 1
ATOM 709 C CA . ILE A 1 91 ? -15.510 2.225 4.319 1.00 91.50 91 ILE A CA 1
ATOM 710 C C . ILE A 1 91 ? -16.766 1.347 4.464 1.00 91.50 91 ILE A C 1
ATOM 712 O O . ILE A 1 91 ? -17.652 1.686 5.256 1.00 91.50 91 ILE A O 1
ATOM 716 N N . PRO A 1 92 ? -16.884 0.223 3.730 1.00 89.94 92 PRO A N 1
ATOM 717 C CA . PRO A 1 92 ? -17.978 -0.720 3.931 1.00 89.94 92 PRO A CA 1
ATOM 718 C C . PRO A 1 92 ? -17.983 -1.240 5.371 1.00 89.94 92 PRO A C 1
ATOM 720 O O . PRO A 1 92 ? -16.951 -1.680 5.865 1.00 89.94 92 PRO A O 1
ATOM 723 N N . ARG A 1 93 ? -19.149 -1.280 6.029 1.00 88.00 93 ARG A N 1
ATOM 724 C CA . ARG A 1 93 ? -19.276 -1.779 7.419 1.00 88.00 93 ARG A CA 1
ATOM 725 C C . ARG A 1 93 ? -18.780 -3.218 7.619 1.00 88.00 93 ARG A C 1
ATOM 727 O O . ARG A 1 93 ? -18.494 -3.614 8.737 1.00 88.00 93 ARG A O 1
ATOM 734 N N . GLN A 1 94 ? -18.748 -4.009 6.547 1.00 91.12 94 GLN A N 1
ATOM 735 C CA . GLN A 1 94 ? -18.302 -5.405 6.562 1.00 91.12 94 GLN A CA 1
ATOM 736 C C . GLN A 1 94 ? -16.799 -5.548 6.293 1.00 91.12 94 GLN A C 1
ATOM 738 O O . GLN A 1 94 ? -16.265 -6.645 6.439 1.00 91.12 94 GLN A O 1
ATOM 743 N N . ALA A 1 95 ? -16.118 -4.474 5.881 1.00 92.62 95 ALA A N 1
ATOM 744 C CA . ALA A 1 95 ? -14.702 -4.531 5.580 1.00 92.62 95 ALA A CA 1
ATOM 745 C C . ALA A 1 95 ? -13.913 -4.741 6.873 1.00 92.62 95 ALA A C 1
ATOM 747 O O . ALA A 1 95 ? -13.935 -3.910 7.770 1.00 92.62 95 ALA A O 1
ATOM 748 N N . ARG A 1 96 ? -13.195 -5.857 6.943 1.00 92.81 96 ARG A N 1
ATOM 749 C CA . ARG A 1 96 ? -12.382 -6.250 8.099 1.00 92.81 96 ARG A CA 1
ATOM 750 C C . ARG A 1 96 ? -10.897 -6.018 7.883 1.00 92.81 96 ARG A C 1
ATOM 752 O O . ARG A 1 96 ? -10.126 -6.051 8.838 1.00 92.81 96 ARG A O 1
ATOM 759 N N . ARG A 1 97 ? -10.500 -5.806 6.627 1.00 93.75 97 ARG A N 1
ATOM 760 C CA . ARG A 1 97 ? -9.107 -5.716 6.208 1.00 93.75 97 ARG A CA 1
ATOM 761 C C . ARG A 1 97 ? -8.866 -4.494 5.336 1.00 93.75 97 ARG A C 1
ATOM 763 O O . ARG A 1 97 ? -9.525 -4.310 4.314 1.00 93.75 97 ARG A O 1
ATOM 770 N N . LEU A 1 98 ? -7.861 -3.710 5.701 1.00 95.94 98 LEU A N 1
ATOM 771 C CA . LEU A 1 98 ? -7.329 -2.631 4.879 1.00 95.94 98 LEU A CA 1
ATOM 772 C C . LEU A 1 98 ? -6.425 -3.195 3.778 1.00 95.94 98 LEU A C 1
ATOM 774 O O . LEU A 1 98 ? -5.594 -4.062 4.041 1.00 95.94 98 LEU A O 1
ATOM 778 N N . CYS A 1 99 ? -6.546 -2.685 2.556 1.00 95.31 99 CYS A N 1
ATOM 779 C CA . CYS A 1 99 ? -5.635 -2.977 1.461 1.00 95.31 99 CYS A CA 1
ATOM 780 C C . CYS A 1 99 ? -5.098 -1.686 0.835 1.00 95.31 99 CYS A C 1
ATOM 782 O O . CYS A 1 99 ? -5.860 -0.870 0.317 1.00 95.31 99 CYS A O 1
ATOM 784 N N . GLU A 1 100 ? -3.777 -1.512 0.841 1.00 95.94 100 GLU A N 1
ATOM 785 C CA . GLU A 1 100 ? -3.101 -0.423 0.134 1.00 95.94 100 GLU A CA 1
ATOM 786 C C . GLU A 1 100 ? -2.222 -0.990 -0.981 1.00 95.94 100 GLU A C 1
ATOM 788 O O . GLU A 1 100 ? -1.524 -1.995 -0.820 1.00 95.94 100 GLU A O 1
ATOM 793 N N . LYS A 1 101 ? -2.273 -0.341 -2.144 1.00 94.62 101 LYS A N 1
ATOM 794 C CA . LYS A 1 101 ? -1.451 -0.700 -3.292 1.00 94.62 101 LYS A CA 1
ATOM 795 C C . LYS A 1 101 ? -0.632 0.493 -3.719 1.00 94.62 101 LYS A C 1
ATOM 797 O O . LYS A 1 101 ? -1.168 1.468 -4.244 1.00 94.62 101 LYS A O 1
ATOM 802 N N . SER A 1 102 ? 0.675 0.312 -3.657 1.00 95.12 102 SER A N 1
ATOM 803 C CA . SER A 1 102 ? 1.659 1.160 -4.309 1.00 95.12 102 SER A CA 1
ATOM 804 C C . SER A 1 102 ? 2.778 0.250 -4.816 1.00 95.12 102 SER A C 1
ATOM 806 O O . SER A 1 102 ? 3.361 -0.472 -4.012 1.00 95.12 102 SER A O 1
ATOM 808 N N . PRO A 1 103 ? 3.128 0.247 -6.121 1.00 92.88 103 PRO A N 1
ATOM 809 C CA . PRO A 1 103 ? 4.194 -0.623 -6.634 1.00 92.88 103 PRO A CA 1
ATOM 810 C C . PRO A 1 103 ? 5.497 -0.498 -5.827 1.00 92.88 103 PRO A C 1
ATOM 812 O O . PRO A 1 103 ? 6.124 -1.494 -5.476 1.00 92.88 103 PRO A O 1
ATOM 815 N N . SER A 1 104 ? 5.832 0.731 -5.421 1.00 94.38 104 SER A N 1
ATOM 816 C CA . SER A 1 104 ? 6.997 1.058 -4.596 1.00 94.38 104 SER A CA 1
ATOM 817 C C . SER A 1 104 ? 7.019 0.413 -3.209 1.00 94.38 104 SER A C 1
ATOM 819 O O . SER A 1 104 ? 8.100 0.350 -2.633 1.00 94.38 104 SER A O 1
ATOM 821 N N . ASN A 1 105 ? 5.905 -0.117 -2.691 1.00 94.62 105 ASN A N 1
ATOM 822 C CA . ASN A 1 105 ? 5.881 -0.825 -1.405 1.00 94.62 105 ASN A CA 1
ATOM 823 C C . ASN A 1 105 ? 6.881 -1.986 -1.360 1.00 94.62 105 ASN A C 1
ATOM 825 O O . ASN A 1 105 ? 7.396 -2.296 -0.294 1.00 94.62 105 ASN A O 1
ATOM 829 N N . VAL A 1 106 ? 7.215 -2.576 -2.516 1.00 93.19 106 VAL A N 1
ATOM 830 C CA . VAL A 1 106 ? 8.220 -3.649 -2.626 1.00 93.19 106 VAL A CA 1
ATOM 831 C C . VAL A 1 106 ? 9.616 -3.234 -2.152 1.00 93.19 106 VAL A C 1
ATOM 833 O O . VAL A 1 106 ? 10.419 -4.083 -1.797 1.00 93.19 106 VAL A O 1
ATOM 836 N N . LYS A 1 107 ? 9.907 -1.931 -2.117 1.00 93.06 107 LYS A N 1
ATOM 837 C CA . LYS A 1 107 ? 11.183 -1.377 -1.635 1.00 93.06 107 LYS A CA 1
ATOM 838 C C . LYS A 1 107 ? 11.165 -1.025 -0.154 1.00 93.06 107 LYS A C 1
ATOM 840 O O . LYS A 1 107 ? 12.202 -0.691 0.398 1.00 93.06 107 LYS A O 1
ATOM 845 N N . HIS A 1 108 ? 9.983 -1.042 0.450 1.00 93.88 108 HIS A N 1
ATOM 846 C CA . HIS A 1 108 ? 9.724 -0.527 1.789 1.00 93.88 108 HIS A CA 1
ATOM 847 C C . HIS A 1 108 ? 9.146 -1.607 2.692 1.00 93.88 108 HIS A C 1
ATOM 849 O O . HIS A 1 108 ? 8.423 -1.300 3.634 1.00 93.88 108 HIS A O 1
ATOM 855 N N . ILE A 1 109 ? 9.404 -2.880 2.393 1.00 90.44 109 ILE A N 1
ATOM 856 C CA . ILE A 1 109 ? 8.733 -3.951 3.120 1.00 90.44 109 ILE A CA 1
ATOM 857 C C . ILE A 1 109 ? 9.227 -4.029 4.565 1.00 90.44 109 ILE A C 1
ATOM 859 O O . ILE A 1 109 ? 8.414 -4.221 5.463 1.00 90.44 109 ILE A O 1
ATOM 863 N N . ASP A 1 110 ? 10.509 -3.750 4.800 1.00 89.56 110 ASP A N 1
ATOM 864 C CA . ASP A 1 110 ? 11.065 -3.624 6.151 1.00 89.56 110 ASP A CA 1
ATOM 865 C C . ASP A 1 110 ? 10.479 -2.416 6.894 1.00 89.56 110 ASP A C 1
ATOM 867 O O . ASP A 1 110 ? 10.155 -2.502 8.075 1.00 89.56 110 ASP A O 1
ATOM 871 N N . ASP A 1 111 ? 10.264 -1.293 6.202 1.00 91.94 111 ASP A N 1
ATOM 872 C CA . ASP A 1 111 ? 9.631 -0.111 6.796 1.00 91.94 111 ASP A CA 1
ATOM 873 C C . ASP A 1 111 ? 8.164 -0.398 7.176 1.00 91.94 111 ASP A C 1
ATOM 875 O O . ASP A 1 111 ? 7.705 0.006 8.246 1.00 91.94 111 ASP A O 1
ATOM 879 N N . ILE A 1 112 ? 7.436 -1.138 6.330 1.00 91.38 112 ILE A N 1
ATOM 880 C CA . ILE A 1 112 ? 6.070 -1.612 6.605 1.00 91.38 112 ILE A CA 1
ATOM 881 C C . ILE A 1 112 ? 6.077 -2.581 7.792 1.00 91.38 112 ILE A C 1
ATOM 883 O O . ILE A 1 112 ? 5.236 -2.460 8.684 1.00 91.38 112 ILE A O 1
ATOM 887 N N . ALA A 1 113 ? 7.034 -3.512 7.830 1.00 90.56 113 ALA A N 1
ATOM 888 C CA . ALA A 1 113 ? 7.187 -4.464 8.921 1.00 90.56 113 ALA A CA 1
ATOM 889 C C . ALA A 1 113 ? 7.463 -3.759 10.249 1.00 90.56 113 ALA A C 1
ATOM 891 O O . ALA A 1 113 ? 6.808 -4.065 11.240 1.00 90.56 113 ALA A O 1
ATOM 892 N N . ASN A 1 114 ? 8.353 -2.770 10.264 1.00 89.50 114 ASN A N 1
ATOM 893 C CA . ASN A 1 114 ? 8.642 -1.981 11.457 1.00 89.50 114 ASN A CA 1
ATOM 894 C C . ASN A 1 114 ? 7.416 -1.180 11.916 1.00 89.50 114 ASN A C 1
ATOM 896 O O . ASN A 1 114 ? 7.083 -1.188 13.102 1.00 89.50 114 ASN A O 1
ATOM 900 N N . TYR A 1 115 ? 6.702 -0.541 10.984 1.00 91.81 115 TYR A N 1
ATOM 901 C CA . TYR A 1 115 ? 5.530 0.275 11.306 1.00 91.81 115 TYR A CA 1
ATOM 902 C C . TYR A 1 115 ? 4.370 -0.557 11.874 1.00 91.81 115 TYR A C 1
ATOM 904 O O . TYR A 1 115 ? 3.788 -0.198 12.896 1.00 91.81 115 TYR A O 1
ATOM 912 N N . TYR A 1 116 ? 4.070 -1.703 11.256 1.00 89.56 116 TYR A N 1
ATOM 913 C CA . TYR A 1 116 ? 2.999 -2.609 11.689 1.00 89.56 116 TYR A CA 1
ATOM 914 C C . TYR A 1 116 ? 3.461 -3.689 12.676 1.00 89.56 116 TYR A C 1
ATOM 916 O O . TYR A 1 116 ? 2.709 -4.621 12.960 1.00 89.56 116 TYR A O 1
ATOM 924 N N . ARG A 1 117 ? 4.685 -3.587 13.213 1.00 89.31 117 ARG A N 1
ATOM 925 C CA . ARG A 1 117 ? 5.282 -4.567 14.143 1.00 89.31 117 ARG A CA 1
ATOM 926 C C . ARG A 1 117 ? 5.196 -6.013 13.630 1.00 89.31 117 ARG A C 1
ATOM 928 O O . ARG A 1 117 ? 4.846 -6.933 14.361 1.00 89.31 117 ARG A O 1
ATOM 935 N N . GLY A 1 118 ? 5.435 -6.200 12.336 1.00 85.31 118 GLY A N 1
ATOM 936 C CA . GLY A 1 118 ? 5.343 -7.483 11.639 1.00 85.31 118 GLY A CA 1
ATOM 937 C C . GLY A 1 118 ? 3.915 -7.958 11.343 1.00 85.31 118 GLY A C 1
ATOM 938 O O . GLY A 1 118 ? 3.749 -8.905 10.574 1.00 85.31 118 GLY A O 1
ATOM 939 N N . ASN A 1 119 ? 2.882 -7.293 11.870 1.00 88.31 119 ASN A N 1
ATOM 940 C CA . ASN A 1 119 ? 1.486 -7.683 11.693 1.00 88.31 119 ASN A CA 1
ATOM 941 C C . ASN A 1 119 ? 0.880 -7.116 10.399 1.00 88.31 119 ASN A C 1
ATOM 943 O O . ASN A 1 119 ? 0.060 -6.201 10.415 1.00 88.31 119 ASN A O 1
ATOM 947 N N . PHE A 1 120 ? 1.289 -7.666 9.260 1.00 90.12 120 PHE A N 1
ATOM 948 C CA . PHE A 1 120 ? 0.747 -7.320 7.947 1.00 90.12 120 PHE A CA 1
ATOM 949 C C . PHE A 1 120 ? 0.850 -8.511 6.987 1.00 90.12 120 PHE A C 1
ATOM 951 O O . PHE A 1 120 ? 1.490 -9.530 7.269 1.00 90.12 120 PHE A O 1
ATOM 958 N N . ARG A 1 121 ? 0.203 -8.395 5.829 1.00 88.06 121 ARG A N 1
ATOM 959 C CA . ARG A 1 121 ? 0.342 -9.329 4.706 1.00 88.06 121 ARG A CA 1
ATOM 960 C C . ARG A 1 121 ? 0.882 -8.587 3.493 1.00 88.06 121 ARG A C 1
ATOM 962 O O . ARG A 1 121 ? 0.493 -7.446 3.248 1.00 88.06 121 ARG A O 1
ATOM 969 N N . PHE A 1 122 ? 1.751 -9.237 2.725 1.00 89.31 122 PHE A N 1
ATOM 970 C CA . PHE A 1 122 ? 2.343 -8.637 1.537 1.00 89.31 122 PHE A CA 1
ATOM 971 C C . PHE A 1 122 ? 2.056 -9.476 0.297 1.00 89.31 122 PHE A C 1
ATOM 973 O O . PHE A 1 122 ? 2.306 -10.681 0.271 1.00 89.31 122 PHE A O 1
ATOM 980 N N . ILE A 1 123 ? 1.555 -8.830 -0.752 1.00 89.62 123 ILE A N 1
ATOM 981 C CA . ILE A 1 123 ? 1.364 -9.456 -2.058 1.00 89.62 123 ILE A CA 1
ATOM 982 C C . ILE A 1 123 ? 2.391 -8.861 -3.013 1.00 89.62 123 ILE A C 1
ATOM 984 O O . ILE A 1 123 ? 2.295 -7.690 -3.394 1.00 89.62 123 ILE A O 1
ATOM 988 N N . HIS A 1 124 ? 3.365 -9.683 -3.402 1.00 91.00 124 HIS A N 1
ATOM 989 C CA . HIS A 1 124 ? 4.377 -9.322 -4.381 1.00 91.00 124 HIS A CA 1
ATOM 990 C C . HIS A 1 124 ? 3.963 -9.858 -5.754 1.00 91.00 124 HIS A C 1
ATOM 992 O O . HIS A 1 124 ? 3.985 -11.063 -6.016 1.00 91.00 124 HIS A O 1
ATOM 998 N N . ILE A 1 125 ? 3.562 -8.953 -6.645 1.00 87.81 125 ILE A N 1
ATOM 999 C CA . ILE A 1 125 ? 3.222 -9.326 -8.018 1.00 87.81 125 ILE A CA 1
ATOM 1000 C C . ILE A 1 125 ? 4.476 -9.347 -8.893 1.00 87.81 125 ILE A C 1
ATOM 1002 O O . ILE A 1 125 ? 5.187 -8.345 -9.001 1.00 87.81 125 ILE A O 1
ATOM 1006 N N . ILE A 1 126 ? 4.716 -10.486 -9.545 1.00 87.88 126 ILE A N 1
ATOM 1007 C CA . ILE A 1 126 ? 5.833 -10.673 -10.469 1.00 87.88 126 ILE A CA 1
ATOM 1008 C C . ILE A 1 126 ? 5.263 -11.012 -11.844 1.00 87.88 126 ILE A C 1
ATOM 1010 O O . ILE A 1 126 ? 4.567 -12.004 -12.046 1.00 87.88 126 ILE A O 1
ATOM 1014 N N . ARG A 1 127 ? 5.574 -10.169 -12.820 1.00 87.56 127 ARG A N 1
ATOM 1015 C CA . ARG A 1 127 ? 5.275 -10.410 -14.231 1.00 87.56 127 ARG A CA 1
ATOM 1016 C C . ARG A 1 127 ? 6.587 -10.519 -14.996 1.00 87.56 127 ARG A C 1
ATOM 1018 O O . ARG A 1 127 ? 7.569 -9.913 -14.569 1.00 87.56 127 ARG A O 1
ATOM 1025 N N . ASP A 1 128 ? 6.586 -11.274 -16.096 1.00 86.44 128 ASP A N 1
ATOM 1026 C CA . ASP A 1 128 ? 7.731 -11.374 -17.008 1.00 86.44 128 ASP A CA 1
ATOM 1027 C C . ASP A 1 128 ? 8.300 -9.977 -17.307 1.00 86.44 128 ASP A C 1
ATOM 1029 O O . ASP A 1 128 ? 7.569 -9.052 -17.676 1.00 86.44 128 ASP A O 1
ATOM 1033 N N . GLY A 1 129 ? 9.606 -9.814 -17.095 1.00 86.94 129 GLY A N 1
ATOM 1034 C CA . GLY A 1 129 ? 10.288 -8.540 -17.287 1.00 86.94 129 GLY A CA 1
ATOM 1035 C C . GLY A 1 129 ? 10.223 -8.046 -18.724 1.00 86.94 129 GLY A C 1
ATOM 1036 O O . GLY A 1 129 ? 10.134 -6.838 -18.934 1.00 86.94 129 GLY A O 1
ATOM 1037 N N . ARG A 1 130 ? 10.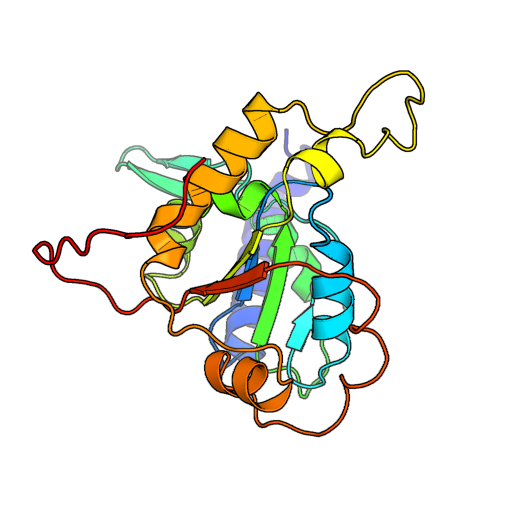180 -8.954 -19.706 1.00 87.00 130 ARG A N 1
ATOM 1038 C CA . ARG A 1 130 ? 10.057 -8.608 -21.129 1.00 87.00 130 ARG A CA 1
ATOM 1039 C C . ARG A 1 130 ? 8.728 -7.906 -21.393 1.00 87.00 130 ARG A C 1
ATOM 1041 O O . ARG A 1 130 ? 8.716 -6.816 -21.956 1.00 87.00 130 ARG A O 1
ATOM 1048 N N . ASP A 1 131 ? 7.633 -8.455 -20.872 1.00 87.25 131 ASP A N 1
ATOM 1049 C CA . ASP A 1 131 ? 6.303 -7.840 -20.951 1.00 87.25 131 ASP A CA 1
ATOM 1050 C C . ASP A 1 131 ? 6.247 -6.475 -20.255 1.00 87.25 131 ASP A C 1
ATOM 1052 O O . ASP A 1 131 ? 5.632 -5.529 -20.751 1.00 87.25 131 ASP A O 1
ATOM 1056 N N . VAL A 1 132 ? 6.855 -6.375 -19.069 1.00 86.75 132 VAL A N 1
ATOM 1057 C CA . VAL A 1 132 ? 6.818 -5.151 -18.257 1.00 86.75 132 VAL A CA 1
ATOM 1058 C C . VAL A 1 132 ? 7.600 -4.022 -18.925 1.00 86.75 132 VAL A C 1
ATOM 1060 O O . VAL A 1 132 ? 7.103 -2.894 -18.994 1.00 86.75 132 VAL A O 1
ATOM 1063 N N . VAL A 1 133 ? 8.798 -4.320 -19.433 1.00 88.00 133 VAL A N 1
ATOM 1064 C CA . VAL A 1 133 ? 9.673 -3.343 -20.094 1.00 88.00 133 VAL A CA 1
ATOM 1065 C C . VAL A 1 133 ? 9.062 -2.854 -21.404 1.00 88.00 133 VAL A C 1
ATOM 1067 O O . VAL A 1 133 ? 9.153 -1.668 -21.703 1.00 88.00 133 VAL A O 1
ATOM 1070 N N . LEU A 1 134 ? 8.358 -3.714 -22.145 1.00 85.88 134 LEU A N 1
ATOM 1071 C CA . LEU A 1 134 ? 7.689 -3.330 -23.393 1.00 85.88 134 LEU A CA 1
ATOM 1072 C C . LEU A 1 134 ? 6.445 -2.445 -23.185 1.00 85.88 134 LEU A C 1
ATOM 1074 O O . LEU A 1 134 ? 5.892 -1.908 -24.148 1.00 85.88 134 LEU A O 1
ATOM 1078 N N . SER A 1 135 ? 6.007 -2.220 -21.942 1.00 81.75 135 SER A N 1
ATOM 1079 C CA . SER A 1 135 ? 4.907 -1.298 -21.669 1.00 81.75 135 SER A CA 1
ATOM 1080 C C . SER A 1 135 ? 5.322 0.160 -21.915 1.00 81.75 135 SER A C 1
ATOM 1082 O O . SER A 1 135 ? 6.109 0.741 -21.163 1.00 81.75 135 SER A O 1
ATOM 1084 N N . LYS A 1 136 ? 4.692 0.803 -22.904 1.00 76.69 136 LYS A N 1
ATOM 1085 C CA . LYS A 1 136 ? 4.891 2.228 -23.222 1.00 76.69 136 LYS A CA 1
ATOM 1086 C C . LYS A 1 136 ? 4.310 3.165 -22.161 1.00 76.69 136 LYS A C 1
ATOM 1088 O O . LYS A 1 136 ? 3.348 2.818 -21.465 1.00 76.69 136 LYS A O 1
ATOM 1093 N N . HIS A 1 137 ? 4.892 4.358 -22.041 1.00 71.75 137 HIS A N 1
ATOM 1094 C CA . HIS A 1 137 ? 4.378 5.391 -21.150 1.00 71.75 137 HIS A CA 1
ATOM 1095 C C . HIS A 1 137 ? 3.091 6.013 -21.729 1.00 71.75 137 HIS A C 1
ATOM 1097 O O . HIS A 1 137 ? 3.106 6.461 -22.874 1.00 71.75 137 HIS A O 1
ATOM 1103 N N . PRO A 1 138 ? 1.982 6.094 -20.966 1.00 70.69 138 PRO A N 1
ATOM 1104 C CA . PRO A 1 138 ? 0.702 6.609 -21.449 1.00 70.69 138 PRO A CA 1
ATOM 1105 C C . PRO A 1 138 ? 0.794 8.060 -21.935 1.00 70.69 138 PRO A C 1
ATOM 1107 O O . PRO A 1 138 ? 0.086 8.430 -22.861 1.00 70.69 138 PRO A O 1
ATOM 1110 N N . THR A 1 139 ? 1.685 8.869 -21.351 1.00 72.44 139 THR A N 1
ATOM 1111 C CA . THR A 1 139 ? 1.873 10.278 -21.745 1.00 72.44 139 THR A CA 1
ATOM 1112 C C . THR A 1 139 ? 3.158 10.559 -22.532 1.00 72.44 139 THR A C 1
ATOM 1114 O O . THR A 1 139 ? 3.345 11.683 -22.973 1.00 72.44 139 THR A O 1
ATOM 1117 N N . ALA A 1 140 ? 4.049 9.577 -22.716 1.00 73.62 140 ALA A N 1
ATOM 1118 C CA . ALA A 1 140 ? 5.324 9.765 -23.421 1.00 73.62 140 ALA A CA 1
ATOM 1119 C C . ALA A 1 140 ? 5.587 8.565 -24.340 1.00 73.62 140 ALA A C 1
ATOM 1121 O O . ALA A 1 140 ? 6.231 7.593 -23.951 1.00 73.62 140 ALA A O 1
ATOM 1122 N N . LYS A 1 141 ? 5.037 8.613 -25.557 1.00 71.50 141 LYS A N 1
ATOM 1123 C CA . LYS A 1 141 ? 4.990 7.461 -26.477 1.00 71.50 141 LYS A CA 1
ATOM 1124 C C . LYS A 1 141 ? 6.375 6.927 -26.874 1.00 71.50 141 LYS A C 1
ATOM 1126 O O . LYS A 1 141 ? 6.487 5.734 -27.150 1.00 71.50 141 LYS A O 1
ATOM 1131 N N . ASP A 1 142 ? 7.401 7.773 -26.810 1.00 79.25 142 ASP A N 1
ATOM 1132 C CA . ASP A 1 142 ? 8.783 7.450 -27.194 1.00 79.25 142 ASP A CA 1
ATOM 1133 C C . ASP A 1 142 ? 9.612 6.848 -26.052 1.00 79.25 142 ASP A C 1
ATOM 1135 O O . ASP A 1 142 ? 10.808 6.603 -26.199 1.00 79.25 142 ASP A O 1
ATOM 1139 N N . ARG A 1 143 ? 9.002 6.620 -24.880 1.00 76.81 143 ARG A N 1
ATOM 1140 C CA . ARG A 1 143 ? 9.684 6.047 -23.716 1.00 76.81 143 ARG A CA 1
ATOM 1141 C C . ARG A 1 143 ? 8.937 4.839 -23.165 1.00 76.81 143 ARG A C 1
ATOM 1143 O O . ARG A 1 143 ? 7.718 4.846 -22.973 1.00 76.81 143 ARG A O 1
ATOM 1150 N N . TYR A 1 144 ? 9.704 3.808 -22.837 1.00 81.00 144 TYR A N 1
ATOM 1151 C CA . TYR A 1 144 ? 9.231 2.691 -22.028 1.00 81.00 144 TYR A CA 1
ATOM 1152 C C . TYR A 1 144 ? 9.020 3.141 -20.577 1.00 81.00 144 TYR A C 1
ATOM 1154 O O . TYR A 1 144 ? 9.774 3.962 -20.051 1.00 81.00 144 TYR A O 1
ATOM 1162 N N . TRP A 1 145 ? 7.979 2.624 -19.918 1.00 79.81 145 TRP A N 1
ATOM 1163 C CA . TRP A 1 145 ? 7.647 3.020 -18.540 1.00 79.81 145 TRP A CA 1
ATOM 1164 C C . TRP A 1 145 ? 8.664 2.485 -17.519 1.00 79.81 145 TRP A C 1
ATOM 1166 O O . TRP A 1 145 ? 8.952 3.137 -16.510 1.00 79.81 145 TRP A O 1
ATOM 1176 N N . VAL A 1 146 ? 9.194 1.284 -17.759 1.00 84.56 146 VAL A N 1
ATOM 1177 C CA . VAL A 1 146 ? 10.158 0.602 -16.887 1.00 84.56 146 VAL A CA 1
ATOM 1178 C C . VAL A 1 146 ? 11.370 0.196 -17.715 1.00 84.56 146 VAL A C 1
ATOM 1180 O O . VAL A 1 146 ? 11.224 -0.509 -18.704 1.00 84.56 146 VAL A O 1
ATOM 1183 N N . GLY A 1 147 ? 12.568 0.601 -17.294 1.00 89.25 147 GLY A N 1
ATOM 1184 C CA . GLY A 1 147 ? 13.808 0.052 -17.845 1.00 89.25 147 GLY A CA 1
ATOM 1185 C C . GLY A 1 147 ? 14.128 -1.330 -17.250 1.00 89.25 147 GLY A C 1
ATOM 1186 O O . GLY A 1 147 ? 13.784 -1.566 -16.088 1.00 89.25 147 GLY A O 1
ATOM 1187 N N . PRO A 1 148 ? 14.837 -2.219 -17.970 1.00 90.56 148 PRO A N 1
ATOM 1188 C CA . PRO A 1 148 ? 15.163 -3.569 -17.494 1.00 90.56 148 PRO A CA 1
ATOM 1189 C C . PRO A 1 148 ? 15.780 -3.592 -16.092 1.00 90.56 148 PRO A C 1
ATOM 1191 O O . PRO A 1 148 ? 15.322 -4.328 -15.220 1.00 90.56 148 PRO A O 1
ATOM 1194 N N . GLN A 1 149 ? 16.746 -2.704 -15.829 1.00 91.56 149 GLN A N 1
ATOM 1195 C CA . GLN A 1 149 ? 17.415 -2.631 -14.530 1.00 91.56 149 GLN A CA 1
ATOM 1196 C C . GLN A 1 149 ? 16.453 -2.279 -13.389 1.00 91.56 149 GLN A C 1
ATOM 1198 O O . GLN A 1 149 ? 16.564 -2.815 -12.288 1.00 91.56 149 GLN A O 1
ATOM 1203 N N . ARG A 1 150 ? 15.475 -1.401 -13.650 1.00 91.69 150 ARG A N 1
ATOM 1204 C CA . ARG A 1 150 ? 14.446 -1.064 -12.663 1.00 91.69 150 ARG A CA 1
ATOM 1205 C C . ARG A 1 150 ? 13.573 -2.276 -12.358 1.00 91.69 150 ARG A C 1
ATOM 1207 O O . ARG A 1 150 ? 13.283 -2.499 -11.190 1.00 91.69 150 ARG A O 1
ATOM 1214 N N . TRP A 1 151 ? 13.177 -3.049 -13.372 1.00 92.62 151 TRP A N 1
ATOM 1215 C CA . TRP A 1 151 ? 12.403 -4.273 -13.154 1.00 92.62 151 TRP A CA 1
ATOM 1216 C C . TRP A 1 151 ? 13.176 -5.276 -12.295 1.00 92.62 151 TRP A C 1
ATOM 1218 O O . TRP A 1 151 ? 12.648 -5.732 -11.283 1.00 92.62 151 TRP A O 1
ATOM 1228 N N . VAL A 1 152 ? 14.444 -5.538 -12.632 1.00 92.44 152 VAL A N 1
ATOM 1229 C CA . VAL A 1 152 ? 15.307 -6.446 -11.861 1.00 92.44 152 VAL A CA 1
ATOM 1230 C C . VAL A 1 152 ? 15.428 -5.985 -10.408 1.00 92.44 152 VAL A C 1
ATOM 1232 O O . VAL A 1 152 ? 15.259 -6.791 -9.496 1.00 92.44 152 VAL A O 1
ATOM 1235 N N . ASN A 1 153 ? 15.680 -4.693 -10.179 1.00 92.75 153 ASN A N 1
ATOM 1236 C CA . ASN A 1 153 ? 15.813 -4.142 -8.831 1.00 92.75 153 ASN A CA 1
ATOM 1237 C C . ASN A 1 153 ? 14.497 -4.243 -8.042 1.00 92.75 153 ASN A C 1
ATOM 1239 O O . ASN A 1 153 ? 14.508 -4.721 -6.912 1.00 92.75 153 ASN A O 1
ATOM 1243 N N . ASP A 1 154 ? 13.370 -3.836 -8.639 1.00 91.62 154 ASP A N 1
ATOM 1244 C CA . ASP A 1 154 ? 12.052 -3.868 -7.993 1.00 91.62 154 ASP A CA 1
ATOM 1245 C C . ASP A 1 154 ? 11.649 -5.310 -7.624 1.00 91.62 154 ASP A C 1
ATOM 1247 O O . ASP A 1 154 ? 11.156 -5.542 -6.522 1.00 91.62 154 ASP A O 1
ATOM 1251 N N . VAL A 1 155 ? 11.889 -6.285 -8.513 1.00 90.12 155 VAL A N 1
ATOM 1252 C CA . VAL A 1 155 ? 11.613 -7.706 -8.239 1.00 90.12 155 VAL A CA 1
ATOM 1253 C C . VAL A 1 155 ? 12.530 -8.230 -7.139 1.00 90.12 155 VAL A C 1
ATOM 1255 O O . VAL A 1 155 ? 12.039 -8.835 -6.187 1.00 90.12 155 VAL A O 1
ATOM 1258 N N . ARG A 1 156 ? 13.842 -7.967 -7.219 1.00 89.88 156 ARG A N 1
ATOM 1259 C CA . ARG A 1 156 ? 14.812 -8.413 -6.205 1.00 89.88 156 ARG A CA 1
ATOM 1260 C C . ARG A 1 156 ? 14.466 -7.908 -4.808 1.00 89.88 156 ARG A C 1
ATOM 1262 O O . ARG A 1 156 ? 14.567 -8.692 -3.872 1.00 89.88 156 ARG A O 1
ATOM 1269 N N . SER A 1 157 ? 14.001 -6.664 -4.667 1.00 88.75 157 SER A N 1
ATOM 1270 C CA . SER A 1 157 ? 13.584 -6.117 -3.367 1.00 88.75 157 SER A CA 1
ATOM 1271 C C . SER A 1 157 ? 12.455 -6.915 -2.706 1.00 88.75 157 SER A C 1
ATOM 1273 O O . SER A 1 157 ? 12.391 -6.979 -1.484 1.00 88.75 157 SER A O 1
ATOM 1275 N N . GLY A 1 158 ? 11.585 -7.557 -3.491 1.00 83.88 158 GLY A N 1
ATOM 1276 C CA . GLY A 1 158 ? 10.476 -8.350 -2.963 1.00 83.88 158 GLY A CA 1
ATOM 1277 C C . GLY A 1 158 ? 10.765 -9.843 -2.813 1.00 83.88 158 GLY A C 1
ATOM 1278 O O . GLY A 1 158 ? 9.950 -10.546 -2.218 1.00 83.88 158 GLY A O 1
ATOM 1279 N N . LEU A 1 159 ? 11.882 -10.355 -3.345 1.00 83.19 159 LEU A N 1
ATOM 1280 C CA . LEU A 1 159 ? 12.222 -11.784 -3.282 1.00 83.19 159 LEU A CA 1
ATOM 1281 C C . LEU A 1 159 ? 12.444 -12.335 -1.864 1.00 83.19 159 LEU A C 1
ATOM 1283 O O . LEU A 1 159 ? 11.987 -13.453 -1.631 1.00 83.19 159 LEU A O 1
ATOM 1287 N N . PRO A 1 160 ? 13.062 -11.613 -0.904 1.00 78.56 160 PRO A N 1
ATOM 1288 C CA . PRO A 1 160 ? 13.280 -12.147 0.445 1.00 78.56 160 PRO A CA 1
ATOM 1289 C C . PRO A 1 160 ? 11.997 -12.651 1.122 1.00 78.56 160 PRO A C 1
ATOM 1291 O O . PRO A 1 160 ? 12.025 -13.622 1.873 1.00 78.56 160 PRO A O 1
ATOM 1294 N N . ILE A 1 161 ? 10.855 -12.050 0.784 1.00 68.56 161 ILE A N 1
ATOM 1295 C CA . ILE A 1 161 ? 9.535 -12.369 1.350 1.00 68.56 161 ILE A CA 1
ATOM 1296 C C . ILE A 1 161 ? 8.806 -13.452 0.547 1.00 68.56 161 ILE A C 1
ATOM 1298 O O . ILE A 1 161 ? 7.923 -14.129 1.070 1.00 68.56 161 ILE A O 1
ATOM 1302 N N . VAL A 1 162 ? 9.210 -13.671 -0.707 1.00 56.47 162 VAL A N 1
ATOM 1303 C CA . VAL A 1 162 ? 8.710 -14.762 -1.560 1.00 56.47 162 VAL A CA 1
ATOM 1304 C C . VAL A 1 162 ? 9.186 -16.132 -1.054 1.00 56.47 162 VAL A C 1
ATOM 1306 O O . VAL A 1 162 ? 8.558 -17.140 -1.365 1.00 56.47 162 VAL A O 1
ATOM 1309 N N . THR A 1 163 ? 10.235 -16.180 -0.223 1.00 37.25 163 THR A N 1
ATOM 1310 C CA . THR A 1 163 ? 10.781 -17.415 0.374 1.00 37.25 163 THR A CA 1
ATOM 1311 C C . THR A 1 163 ? 9.747 -18.192 1.200 1.00 37.25 163 THR A C 1
ATOM 1313 O O . THR A 1 163 ? 9.841 -19.412 1.314 1.00 37.25 163 THR A O 1
ATOM 1316 N N . ILE A 1 164 ? 8.711 -17.523 1.716 1.00 39.25 164 ILE A N 1
ATOM 1317 C CA . ILE A 1 164 ? 7.582 -18.178 2.382 1.00 39.25 164 ILE A CA 1
ATOM 1318 C C . ILE A 1 164 ? 6.438 -18.324 1.377 1.00 39.25 164 ILE A C 1
ATOM 1320 O O . ILE A 1 164 ? 5.463 -17.583 1.459 1.00 39.25 164 ILE A O 1
ATOM 1324 N N . LEU A 1 165 ? 6.532 -19.260 0.424 1.00 41.28 165 LEU A N 1
ATOM 1325 C CA . LEU A 1 165 ? 5.343 -19.736 -0.286 1.00 41.28 165 LEU A CA 1
ATOM 1326 C C . LEU A 1 165 ? 5.428 -21.166 -0.813 1.00 41.28 165 LEU A C 1
ATOM 1328 O O . LEU A 1 165 ? 6.213 -21.507 -1.696 1.00 41.28 165 LEU A O 1
ATOM 1332 N N . THR A 1 166 ? 4.455 -21.948 -0.359 1.00 35.03 166 THR A N 1
ATOM 1333 C CA . THR A 1 166 ? 3.828 -23.026 -1.117 1.00 35.03 166 THR A CA 1
ATOM 1334 C C . THR A 1 166 ? 3.375 -22.493 -2.478 1.00 35.03 166 THR A C 1
ATOM 1336 O O . THR A 1 166 ? 2.715 -21.461 -2.573 1.00 35.03 166 THR A O 1
ATOM 1339 N N . PHE A 1 167 ? 3.714 -23.201 -3.551 1.00 33.69 167 PHE A N 1
ATOM 1340 C CA . PHE A 1 167 ? 3.175 -22.953 -4.884 1.00 33.69 167 PHE A CA 1
ATOM 1341 C C . PHE A 1 167 ? 1.643 -23.043 -4.822 1.00 33.69 167 PHE A C 1
ATOM 1343 O O . PHE A 1 167 ? 1.095 -24.135 -4.685 1.00 33.69 167 PHE A O 1
ATOM 1350 N N . ILE A 1 168 ? 0.940 -21.909 -4.869 1.00 40.66 168 ILE A N 1
ATOM 1351 C CA . ILE A 1 168 ? -0.520 -21.905 -4.961 1.00 40.66 168 ILE A CA 1
ATOM 1352 C C . ILE A 1 168 ? -0.869 -21.869 -6.453 1.00 40.66 168 ILE A C 1
ATOM 1354 O O . ILE A 1 168 ? -0.772 -20.801 -7.064 1.00 40.66 168 ILE A O 1
ATOM 1358 N N . PRO A 1 169 ? -1.262 -23.001 -7.074 1.00 34.69 169 PRO A N 1
ATOM 1359 C CA . PRO A 1 169 ? -1.828 -22.961 -8.414 1.00 34.69 169 PRO A CA 1
ATOM 1360 C C . PRO A 1 169 ? -3.054 -22.047 -8.403 1.00 34.69 169 PRO A C 1
ATOM 1362 O O . PRO A 1 169 ? -3.761 -21.966 -7.396 1.00 34.69 169 PRO A O 1
ATOM 1365 N N . PHE A 1 170 ? -3.281 -21.348 -9.516 1.00 40.09 170 PHE A N 1
ATOM 1366 C CA . PHE A 1 170 ? -4.295 -20.308 -9.679 1.00 40.09 170 PHE A CA 1
ATOM 1367 C C . PHE A 1 170 ? -5.729 -20.865 -9.532 1.00 40.09 170 PHE A C 1
ATOM 1369 O O . PHE A 1 170 ? -6.466 -21.064 -10.492 1.00 40.09 170 PHE A O 1
ATOM 1376 N N . SER A 1 171 ? -6.123 -21.154 -8.296 1.00 41.31 171 SER A N 1
ATOM 1377 C CA . SER A 1 171 ? -7.460 -21.534 -7.868 1.00 41.31 171 SER A CA 1
ATOM 1378 C C . SER A 1 171 ? -7.897 -20.503 -6.843 1.00 41.31 171 SER A C 1
ATOM 1380 O O . SER A 1 171 ? -7.288 -20.349 -5.781 1.00 41.31 171 SER A O 1
ATOM 1382 N N . THR A 1 172 ? -8.969 -19.785 -7.168 1.00 43.47 172 THR A N 1
ATOM 1383 C CA . THR A 1 172 ? -9.518 -18.683 -6.367 1.00 43.47 172 THR A CA 1
ATOM 1384 C C . THR A 1 172 ? -9.709 -19.067 -4.898 1.00 43.47 172 THR A C 1
ATOM 1386 O O . THR A 1 172 ? -9.470 -18.252 -4.013 1.00 43.47 172 THR A O 1
ATOM 1389 N N . LYS A 1 173 ? -10.052 -20.329 -4.611 1.00 40.16 173 LYS A N 1
ATOM 1390 C CA . LYS A 1 173 ? -10.281 -20.830 -3.248 1.00 40.16 173 LYS A CA 1
ATOM 1391 C C . LYS A 1 173 ? -9.020 -20.840 -2.375 1.00 40.16 173 LYS A C 1
ATOM 1393 O O . LYS A 1 173 ? -9.111 -20.508 -1.196 1.00 40.16 173 LYS A O 1
ATOM 1398 N N . THR A 1 174 ? -7.860 -21.193 -2.925 1.00 46.16 174 THR A N 1
ATOM 1399 C CA . THR A 1 174 ? -6.612 -21.337 -2.150 1.00 46.16 174 THR A CA 1
ATOM 1400 C C . THR A 1 174 ? -6.012 -19.975 -1.796 1.00 46.16 174 THR A C 1
ATOM 1402 O O . THR A 1 174 ? -5.494 -19.779 -0.698 1.00 46.16 174 THR A O 1
ATOM 1405 N N . TRP A 1 175 ? -6.170 -19.006 -2.696 1.00 48.66 175 TRP A N 1
ATOM 1406 C CA . TRP A 1 175 ? -5.662 -17.645 -2.544 1.00 48.66 175 TRP A CA 1
ATOM 1407 C C . TRP A 1 175 ? -6.371 -16.880 -1.417 1.00 48.66 175 TRP A C 1
ATOM 1409 O O . TRP A 1 175 ? -5.720 -16.397 -0.490 1.00 48.66 175 TRP A O 1
ATOM 1419 N N . TYR A 1 176 ? -7.711 -16.876 -1.417 1.00 49.69 176 TYR A N 1
ATOM 1420 C CA . TYR A 1 176 ? -8.496 -16.286 -0.328 1.00 49.69 176 TYR A CA 1
ATOM 1421 C C . TYR A 1 176 ? -8.147 -16.926 1.023 1.00 49.69 176 TYR A C 1
ATOM 1423 O O . TYR A 1 176 ? -7.924 -16.213 1.996 1.00 49.69 176 TYR A O 1
ATOM 1431 N N . ARG A 1 177 ? -7.967 -18.253 1.067 1.00 48.81 177 ARG A N 1
ATOM 1432 C CA . ARG A 1 177 ? -7.617 -18.978 2.297 1.00 48.81 177 ARG A CA 1
ATOM 1433 C C . ARG A 1 177 ? -6.251 -18.570 2.863 1.00 48.81 177 ARG A C 1
ATOM 1435 O O . ARG A 1 177 ? -6.147 -18.374 4.069 1.00 48.81 177 ARG A O 1
ATOM 1442 N N . SER A 1 178 ? -5.239 -18.356 2.014 1.00 50.22 178 SER A N 1
ATOM 1443 C CA . SER A 1 178 ? -3.916 -17.853 2.443 1.00 50.22 178 SER A CA 1
ATOM 1444 C C . SER A 1 178 ? -3.938 -16.404 2.953 1.00 50.22 178 SER A C 1
ATOM 1446 O O . SER A 1 178 ? -3.109 -16.014 3.773 1.00 50.22 178 SER A O 1
ATOM 1448 N N . LEU A 1 179 ? -4.936 -15.621 2.534 1.00 52.25 179 LEU A N 1
ATOM 1449 C CA . LEU A 1 179 ? -5.205 -14.277 3.048 1.00 52.25 179 LEU A CA 1
ATOM 1450 C C . LEU A 1 179 ? -6.154 -14.280 4.263 1.00 52.25 179 LEU A C 1
ATOM 1452 O O . LEU A 1 179 ? -6.483 -13.210 4.768 1.00 52.25 179 LEU A O 1
ATOM 1456 N N . GLY A 1 180 ? -6.595 -15.448 4.750 1.00 46.88 180 GLY A N 1
ATOM 1457 C CA . GLY A 1 180 ? -7.566 -15.567 5.846 1.00 46.88 180 GLY A CA 1
ATOM 1458 C C . GLY A 1 180 ? -9.003 -15.186 5.462 1.00 46.88 180 GLY A C 1
ATOM 1459 O O . GLY A 1 180 ? -9.809 -14.878 6.331 1.00 46.88 180 GLY A O 1
ATOM 1460 N N . ILE A 1 181 ? -9.323 -15.184 4.167 1.00 47.34 181 ILE A N 1
ATOM 1461 C CA . ILE A 1 181 ? -10.620 -14.799 3.609 1.00 47.34 181 ILE A CA 1
ATOM 1462 C C . ILE A 1 181 ? -11.438 -16.069 3.292 1.00 47.34 181 ILE A C 1
ATOM 1464 O O . ILE A 1 181 ? -10.962 -16.935 2.549 1.00 47.34 181 ILE A O 1
ATOM 1468 N N . PRO A 1 182 ? -12.671 -16.227 3.811 1.00 39.75 182 PRO A N 1
ATOM 1469 C CA . PRO A 1 182 ? -13.521 -17.366 3.475 1.00 39.75 182 PRO A CA 1
ATOM 1470 C C . PRO A 1 182 ? -13.997 -17.280 2.016 1.00 39.75 182 PRO A C 1
ATOM 1472 O O . PRO A 1 182 ? -14.661 -16.333 1.604 1.00 39.75 182 PRO A O 1
ATOM 1475 N N . SER A 1 183 ? -13.662 -18.290 1.207 1.00 36.03 183 SER A N 1
ATOM 1476 C CA . SER A 1 183 ? -13.927 -18.294 -0.235 1.00 36.03 183 SER A CA 1
ATOM 1477 C C . SER A 1 183 ? -15.431 -18.299 -0.555 1.00 36.03 183 SER A C 1
ATOM 1479 O O . SER A 1 183 ? -16.089 -19.327 -0.378 1.00 36.03 183 SER A O 1
ATOM 1481 N N . ARG A 1 184 ? -15.977 -17.210 -1.112 1.00 37.09 184 ARG A N 1
ATOM 1482 C CA . ARG A 1 184 ? -17.280 -17.223 -1.807 1.00 37.09 184 ARG A CA 1
ATOM 1483 C C . ARG A 1 184 ? -17.159 -16.642 -3.230 1.00 37.09 184 ARG A C 1
ATOM 1485 O O . ARG A 1 184 ? -17.123 -15.442 -3.449 1.00 37.09 184 ARG A O 1
ATOM 1492 N N . ALA A 1 185 ? -17.037 -17.565 -4.185 1.00 36.06 185 ALA A N 1
ATOM 1493 C CA . ALA A 1 185 ? -17.570 -17.577 -5.557 1.00 36.06 185 ALA A CA 1
ATOM 1494 C C . ALA A 1 185 ? -17.415 -16.403 -6.566 1.00 36.06 185 ALA A C 1
ATOM 1496 O O . ALA A 1 185 ? -18.076 -16.482 -7.595 1.00 36.06 185 ALA A O 1
ATOM 1497 N N . PHE A 1 186 ? -16.561 -15.381 -6.402 1.00 34.16 186 PHE A N 1
ATOM 1498 C CA . PHE A 1 186 ? -16.595 -14.238 -7.352 1.00 34.16 186 PHE A CA 1
ATOM 1499 C C . PHE A 1 186 ? -15.549 -14.206 -8.499 1.00 34.16 186 PHE A C 1
ATOM 1501 O O . PHE A 1 186 ? -15.757 -13.539 -9.504 1.00 34.16 186 PHE A O 1
ATOM 1508 N N . ALA A 1 187 ? -14.433 -14.938 -8.432 1.00 30.58 187 ALA A N 1
ATOM 1509 C CA . ALA A 1 187 ? -13.259 -14.628 -9.273 1.00 30.58 187 ALA A CA 1
ATOM 1510 C C . ALA A 1 187 ? -12.960 -15.596 -10.449 1.00 30.58 187 ALA A C 1
ATOM 1512 O O . ALA A 1 187 ? -11.796 -15.791 -10.790 1.00 30.58 187 ALA A O 1
ATOM 1513 N N . ARG A 1 188 ? -13.959 -16.256 -11.061 1.00 25.84 188 ARG A N 1
ATOM 1514 C CA . ARG A 1 188 ? -13.696 -17.260 -12.128 1.00 25.84 188 ARG A CA 1
ATOM 1515 C C . ARG A 1 188 ? -13.487 -16.690 -13.541 1.00 25.84 188 ARG A C 1
ATOM 1517 O O . ARG A 1 188 ? -12.752 -17.302 -14.301 1.00 25.84 188 ARG A O 1
ATOM 1524 N N . SER A 1 189 ? -14.095 -15.557 -13.898 1.00 24.48 189 SER A N 1
ATOM 1525 C CA . SER A 1 189 ? -14.156 -15.113 -15.307 1.00 24.48 189 SER A CA 1
ATOM 1526 C C . SER A 1 189 ? -12.990 -14.205 -15.739 1.00 24.48 189 SER A C 1
ATOM 1528 O O . SER A 1 189 ? -12.389 -14.416 -16.787 1.00 24.48 189 SER A O 1
ATOM 1530 N N . CYS A 1 190 ? -12.584 -13.236 -14.913 1.00 25.78 190 CYS A N 1
ATOM 1531 C CA . CYS A 1 190 ? -11.710 -12.147 -15.377 1.00 25.78 190 CYS A CA 1
ATOM 1532 C C . CYS A 1 190 ? -10.212 -12.485 -15.504 1.00 25.78 190 CYS A C 1
ATOM 1534 O O . CYS A 1 190 ? -9.444 -11.626 -15.927 1.00 25.78 190 CYS A O 1
ATOM 1536 N N . ILE A 1 191 ? -9.763 -13.678 -15.092 1.00 29.48 191 ILE A N 1
ATOM 1537 C CA . ILE A 1 191 ? -8.332 -13.913 -14.817 1.00 29.48 191 ILE A CA 1
ATOM 1538 C C . ILE A 1 191 ? -7.648 -14.864 -15.813 1.00 29.48 191 ILE A C 1
ATOM 1540 O O . ILE A 1 191 ? -6.422 -14.902 -15.871 1.00 29.48 191 ILE A O 1
ATOM 1544 N N . SER A 1 192 ? -8.399 -15.563 -16.676 1.00 28.50 192 SER A N 1
ATOM 1545 C CA . SER A 1 192 ? -7.786 -16.439 -17.695 1.00 28.50 192 SER A CA 1
ATOM 1546 C C . SER A 1 192 ? -6.992 -15.674 -18.772 1.00 28.50 192 SER A C 1
ATOM 1548 O O . SER A 1 192 ? -6.145 -16.259 -19.437 1.00 28.50 192 SER A O 1
ATOM 1550 N N . SER A 1 193 ? -7.199 -14.358 -18.901 1.00 28.42 193 SER A N 1
ATOM 1551 C CA . SER A 1 193 ? -6.582 -13.528 -19.945 1.00 28.42 193 SER A CA 1
ATOM 1552 C C . SER A 1 193 ? -5.171 -13.005 -19.623 1.00 28.42 193 SER A C 1
ATOM 1554 O O . SER A 1 193 ? -4.580 -12.343 -20.474 1.00 28.42 193 SER A O 1
ATOM 1556 N N . TYR A 1 194 ? -4.611 -13.256 -18.429 1.00 33.06 194 TYR A N 1
ATOM 1557 C CA . TYR A 1 194 ? -3.295 -12.723 -18.034 1.00 33.06 194 TYR A CA 1
ATOM 1558 C C . TYR A 1 194 ? -2.404 -13.789 -17.363 1.00 33.06 194 TYR A C 1
ATOM 1560 O O . TYR A 1 194 ? -2.549 -14.041 -16.165 1.00 33.06 194 TYR A O 1
ATOM 1568 N N . PRO A 1 195 ? -1.440 -14.393 -18.084 1.00 32.34 195 PRO A N 1
ATOM 1569 C CA . PRO A 1 195 ? -0.508 -15.366 -17.515 1.00 32.34 195 PRO A CA 1
ATOM 1570 C C . PRO A 1 195 ? 0.605 -14.660 -16.713 1.00 32.34 195 PRO A C 1
ATOM 1572 O O . PRO A 1 195 ? 1.693 -14.396 -17.217 1.00 32.34 195 PRO A O 1
ATOM 1575 N N . GLY A 1 196 ? 0.334 -14.316 -15.450 1.00 33.97 196 GLY A N 1
ATOM 1576 C CA . GLY A 1 196 ? 1.330 -13.840 -14.476 1.00 33.97 196 GLY A CA 1
ATOM 1577 C C . GLY A 1 196 ? 1.556 -14.849 -13.342 1.00 33.97 196 GLY A C 1
ATOM 1578 O O . GLY A 1 196 ? 0.649 -15.608 -13.004 1.00 33.97 196 GLY A O 1
ATOM 1579 N N . ARG A 1 197 ? 2.752 -14.869 -12.729 1.00 38.12 197 ARG A N 1
ATOM 1580 C CA . ARG A 1 197 ? 3.007 -15.640 -11.494 1.00 38.12 197 ARG A CA 1
ATOM 1581 C C . ARG A 1 197 ? 2.767 -14.738 -10.279 1.00 38.12 197 ARG A C 1
ATOM 1583 O O . ARG A 1 197 ? 3.370 -13.678 -10.153 1.00 38.12 197 ARG A O 1
ATOM 1590 N N . TYR A 1 198 ? 1.889 -15.151 -9.371 1.00 40.28 198 TYR A N 1
ATOM 1591 C CA . TYR A 1 198 ? 1.505 -14.356 -8.201 1.00 40.28 198 TYR A CA 1
ATOM 1592 C C . TYR A 1 198 ? 2.051 -14.993 -6.924 1.00 40.28 198 TYR A C 1
ATOM 1594 O O . TYR A 1 198 ? 1.824 -16.179 -6.694 1.00 40.28 198 TYR A O 1
ATOM 1602 N N . TYR A 1 199 ? 2.727 -14.206 -6.084 1.00 44.34 199 TYR A N 1
ATOM 1603 C CA . TYR A 1 199 ? 3.292 -14.671 -4.818 1.00 44.34 199 TYR A CA 1
ATOM 1604 C C . TYR A 1 199 ? 2.700 -13.855 -3.645 1.00 44.34 199 TYR A C 1
ATOM 1606 O O . TYR A 1 199 ? 2.855 -12.637 -3.572 1.00 44.34 199 TYR A O 1
ATOM 1614 N N . ILE A 1 200 ? 1.983 -14.516 -2.731 1.00 41.22 200 ILE A N 1
ATOM 1615 C CA . ILE A 1 200 ? 1.556 -13.993 -1.422 1.00 41.22 200 ILE A CA 1
ATOM 1616 C C . ILE A 1 200 ? 2.526 -14.451 -0.326 1.00 41.22 200 ILE A C 1
ATOM 1618 O O . ILE A 1 200 ? 2.425 -15.580 0.129 1.00 41.22 200 ILE A O 1
ATOM 1622 N N . GLY A 1 201 ? 3.394 -13.579 0.178 1.00 40.72 201 GLY A N 1
ATOM 1623 C CA . GLY A 1 201 ? 4.175 -13.899 1.376 1.00 40.72 201 GLY A CA 1
ATOM 1624 C C . GLY A 1 201 ? 3.359 -13.652 2.650 1.00 40.72 201 GLY A C 1
ATOM 1625 O O . GLY A 1 201 ? 2.786 -12.572 2.833 1.00 40.72 201 GLY A O 1
ATOM 1626 N N . SER A 1 202 ? 3.315 -14.626 3.559 1.00 38.03 202 SER A N 1
ATOM 1627 C CA . SER A 1 202 ? 2.842 -14.425 4.934 1.00 38.03 202 SER A CA 1
ATOM 1628 C C . SER A 1 202 ? 4.029 -14.473 5.892 1.00 38.03 202 SER A C 1
ATOM 1630 O O . SER A 1 202 ? 4.646 -15.524 6.027 1.00 38.03 202 SER A O 1
ATOM 1632 N N . ASN A 1 203 ? 4.334 -13.370 6.583 1.00 40.03 203 ASN A N 1
ATOM 1633 C CA . ASN A 1 203 ? 5.347 -13.367 7.639 1.00 40.03 203 ASN A CA 1
ATOM 1634 C C . ASN A 1 203 ? 4.921 -14.307 8.783 1.00 40.03 203 ASN A C 1
ATOM 1636 O O . ASN A 1 203 ? 3.999 -13.996 9.539 1.00 40.03 203 ASN A O 1
ATOM 1640 N N . MET A 1 204 ? 5.591 -15.452 8.899 1.00 32.53 204 MET A N 1
ATOM 1641 C CA . MET A 1 204 ? 6.075 -15.935 10.191 1.00 32.53 204 MET A CA 1
ATOM 1642 C C . MET A 1 204 ? 7.564 -15.567 10.266 1.00 32.53 204 MET A C 1
ATOM 1644 O O . MET A 1 204 ? 8.241 -15.649 9.239 1.00 32.53 204 MET A O 1
ATOM 1648 N N . PRO A 1 205 ? 8.087 -15.146 11.427 1.00 31.06 205 PRO A N 1
ATOM 1649 C CA . PRO A 1 205 ? 9.510 -14.874 11.566 1.00 31.06 205 PRO A CA 1
ATOM 1650 C C . PRO A 1 205 ? 10.278 -16.193 11.426 1.00 31.06 205 PRO A C 1
ATOM 1652 O O . PRO A 1 205 ? 10.082 -17.112 12.218 1.00 31.06 205 PRO A O 1
ATOM 1655 N N . LEU A 1 206 ? 11.145 -16.303 10.420 1.00 31.98 206 LEU A N 1
ATOM 1656 C CA . LEU A 1 206 ? 12.173 -17.338 10.423 1.00 31.98 206 LEU A CA 1
ATOM 1657 C C . LEU A 1 206 ? 13.288 -16.865 11.354 1.00 31.98 206 LEU A C 1
ATOM 1659 O O . LEU A 1 206 ? 13.913 -15.830 11.123 1.00 31.98 206 LEU A O 1
ATOM 1663 N N . SER A 1 207 ? 13.520 -17.632 12.415 1.00 25.56 207 SER A N 1
ATOM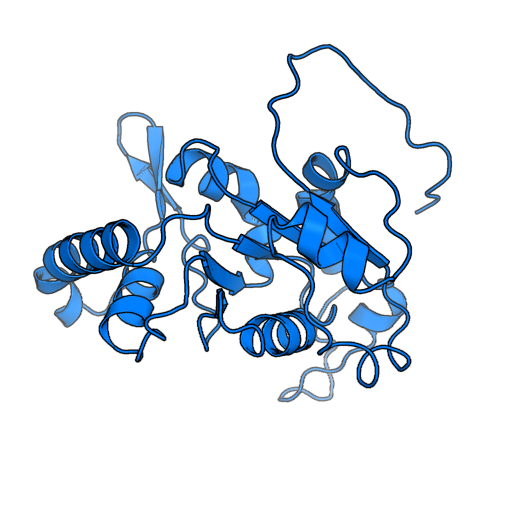 1664 C CA . SER A 1 207 ? 14.768 -17.603 13.172 1.00 25.56 207 SER A CA 1
ATOM 1665 C C . SER A 1 207 ? 15.967 -17.702 12.214 1.00 25.56 207 SER A C 1
ATOM 1667 O O . SER A 1 207 ? 15.898 -18.462 11.240 1.00 25.56 207 SER A O 1
ATOM 1669 N N . PRO A 1 208 ? 17.070 -16.980 12.467 1.00 25.20 208 PRO A N 1
ATOM 1670 C CA . PRO A 1 208 ? 18.233 -16.979 11.585 1.00 25.20 208 PRO A CA 1
ATOM 1671 C C . PRO A 1 208 ? 18.855 -18.383 11.558 1.00 25.20 208 PRO A C 1
ATOM 1673 O O . PRO A 1 208 ? 19.387 -18.837 12.565 1.00 25.20 208 PRO A O 1
ATOM 1676 N N . GLY A 1 209 ? 18.761 -19.101 10.431 1.00 26.33 209 GLY A N 1
ATOM 1677 C CA . GLY A 1 209 ? 19.415 -20.412 10.313 1.00 26.33 209 GLY A CA 1
ATOM 1678 C C . GLY A 1 209 ? 19.008 -21.335 9.162 1.00 26.33 209 GLY A C 1
ATOM 1679 O O . GLY A 1 209 ? 19.709 -22.309 8.918 1.00 26.33 209 GLY A O 1
ATOM 1680 N N . THR A 1 210 ? 17.932 -21.078 8.416 1.00 25.56 210 THR A N 1
ATOM 1681 C CA . THR A 1 210 ? 17.485 -22.003 7.354 1.00 25.56 210 THR A CA 1
ATOM 1682 C C . THR A 1 210 ? 17.644 -21.397 5.964 1.00 25.56 210 THR A C 1
ATOM 1684 O O . THR A 1 210 ? 16.736 -20.789 5.404 1.00 25.56 210 THR A O 1
ATOM 1687 N N . GLY A 1 211 ? 18.833 -21.576 5.385 1.00 24.70 211 GLY A N 1
ATOM 1688 C CA . GLY A 1 211 ? 19.047 -21.388 3.954 1.00 24.70 211 GLY A CA 1
ATOM 1689 C C . GLY A 1 211 ? 18.370 -22.514 3.176 1.00 24.70 211 GLY A C 1
ATOM 1690 O O . GLY A 1 211 ? 18.739 -23.676 3.331 1.00 24.70 211 GLY A O 1
ATOM 1691 N N . LEU A 1 212 ? 17.394 -22.182 2.327 1.00 25.56 212 LEU A N 1
ATOM 1692 C CA . LEU A 1 212 ? 16.859 -23.114 1.338 1.00 25.56 212 LEU A CA 1
ATOM 1693 C C . LEU A 1 212 ? 17.150 -22.593 -0.071 1.00 25.56 212 LEU A C 1
ATOM 1695 O O . LEU A 1 212 ? 16.732 -21.507 -0.470 1.00 25.56 212 LEU A O 1
ATOM 1699 N N . ILE A 1 213 ? 17.912 -23.393 -0.809 1.00 23.89 213 ILE A N 1
ATOM 1700 C CA . ILE A 1 213 ? 18.368 -23.141 -2.172 1.00 23.89 213 ILE A CA 1
ATOM 1701 C C . ILE A 1 213 ? 17.164 -23.201 -3.122 1.00 23.89 213 ILE A C 1
ATOM 1703 O O . ILE A 1 213 ? 16.560 -24.259 -3.305 1.00 23.89 213 ILE A O 1
ATOM 1707 N N . LEU A 1 214 ? 16.844 -22.083 -3.781 1.00 26.61 214 LEU A N 1
ATOM 1708 C CA . LEU A 1 214 ? 15.912 -22.053 -4.910 1.00 26.61 214 LEU A CA 1
ATOM 1709 C C . LEU A 1 214 ? 16.558 -22.739 -6.127 1.00 26.61 214 LEU A C 1
ATOM 1711 O O . LEU A 1 214 ? 17.166 -22.090 -6.979 1.00 26.61 214 LEU A O 1
ATOM 1715 N N . LYS A 1 215 ? 16.424 -24.065 -6.239 1.00 22.31 215 LYS A N 1
ATOM 1716 C CA . LYS A 1 215 ? 16.658 -24.760 -7.513 1.00 22.31 215 LYS A CA 1
ATOM 1717 C C . LYS A 1 215 ? 15.548 -24.364 -8.494 1.00 22.31 215 LYS A C 1
ATOM 1719 O O . LYS A 1 215 ? 14.390 -24.705 -8.283 1.00 22.31 215 LYS A O 1
ATOM 1724 N N . GLY A 1 216 ? 15.911 -23.681 -9.581 1.00 25.47 216 GLY A N 1
ATOM 1725 C CA . GLY A 1 216 ? 15.093 -23.656 -10.802 1.00 25.47 216 GLY A CA 1
ATOM 1726 C C . GLY A 1 216 ? 14.701 -22.295 -11.380 1.00 25.47 216 GLY A C 1
ATOM 1727 O O . GLY A 1 216 ? 14.088 -22.276 -12.442 1.00 25.47 216 GLY A O 1
ATOM 1728 N N . CYS A 1 217 ? 15.068 -21.166 -10.771 1.00 24.36 217 CYS A N 1
ATOM 1729 C CA . CYS A 1 217 ? 14.883 -19.855 -11.405 1.00 24.36 217 CYS A CA 1
ATOM 1730 C C . CYS A 1 217 ? 16.200 -19.424 -12.068 1.00 24.36 217 CYS A C 1
ATOM 1732 O O . CYS A 1 217 ? 17.050 -18.820 -11.417 1.00 24.36 217 CYS A O 1
ATOM 1734 N N . ARG A 1 218 ? 16.404 -19.767 -13.348 1.00 23.95 218 ARG A N 1
ATOM 1735 C CA . ARG A 1 218 ? 17.424 -19.075 -14.152 1.00 23.95 218 ARG A CA 1
ATOM 1736 C C . ARG A 1 218 ? 16.865 -17.691 -14.490 1.00 23.95 218 ARG A C 1
ATOM 1738 O O . ARG A 1 218 ? 15.847 -17.606 -15.174 1.00 23.95 218 ARG A O 1
ATOM 1745 N N . ILE A 1 219 ? 17.488 -16.657 -13.922 1.00 31.12 219 ILE A N 1
ATOM 1746 C CA . ILE A 1 219 ? 17.411 -15.269 -14.402 1.00 31.12 219 ILE A CA 1
ATOM 1747 C C . ILE A 1 219 ? 18.177 -15.195 -15.721 1.00 31.12 219 ILE A C 1
ATOM 1749 O O . ILE A 1 219 ? 19.229 -15.870 -15.798 1.00 31.12 219 ILE A O 1
#

Sequence (219 aa):
MLKAYKKPFLPLIVKWGSKVEANQFCDPPVFIGGCGRSGTTLLLSILSAHKDIFACPKELGAFNKIEADENGYRTPKRIDRLYTSLIINQIPRQARRLCEKSPSNVKHIDDIANYYRGNFRFIHIIRDGRDVVLSKHPTAKDRYWVGPQRWVNDVRSGLPIVTILTFIPFSTKTWYRSLGIPSRAFARSCISSYPGRYYIGSNMPLSPGTGLILKGCRI

Solvent-accessible surface area (backbone atoms only — not comparable to full-atom values): 12880 Å² total; per-residue (Å²): 130,83,62,76,86,48,63,85,49,45,65,55,43,42,55,50,19,50,51,47,47,67,72,53,31,85,45,61,38,35,39,34,18,19,36,72,78,43,48,68,67,59,54,47,58,61,48,46,70,37,67,47,34,41,50,56,94,56,69,58,52,28,61,80,43,69,44,63,50,100,87,64,54,69,41,49,74,35,43,53,49,53,21,45,50,61,68,75,44,90,71,58,94,65,20,30,24,46,31,46,46,27,40,69,44,21,78,31,52,68,58,50,30,62,69,48,71,55,56,49,37,41,37,42,42,47,42,64,60,70,66,28,31,69,34,60,27,95,90,40,82,93,37,58,66,36,54,68,70,55,41,55,51,33,46,56,55,40,45,80,50,50,74,47,56,79,88,70,70,97,42,69,59,60,55,31,49,77,72,74,38,86,68,73,93,78,74,79,76,87,55,82,86,58,99,60,58,76,44,64,22,62,76,69,89,75,72,94,82,78,88,76,83,80,84,81,78,84,127

Foldseek 3Di:
DPDPVCVVCLVVLLVQLVVLCVVQAPAAAEEEAAFPPLCLVVVLVVQCVDLQEDEQPDQQPQQVDWDADPVRQIHRPRCSSVSVSSVPDDRRSNHHYYYHYDNCVLQCVVVVCSVSVNRHKYKYWDFDLVSQQPDADPPHRVHGPDDSVSNVVRNVSNVVQLVPDDQDPPDQCVVCVVSVHHDDDDPDPPPPVDPTRIGIGRDDDDDPDDDDDPPDDDD

pLDDT: mean 73.97, std 24.5, range [22.31, 95.94]

Mean predicted aligned error: 11.62 Å